Protein AF-J7LAR8-F1 (afdb_monomer_lite)

Organism: Nocardiopsis alba (strain ATCC BAA-2165 / BE74) (NCBI:txid1205910)

Foldseek 3Di:
DDDDDDDDDPPDDPPVPDDDDDDDDDDDDDDDDDDDPDDPPPDPLVPVQDDQDPDQPDLAQRHGLNNLLNLLLVLLVVLPVLVPDDSSVLSVQLSVQLSVVRVPDPHRDDSVVSSVSSSVRSVVVSQVVLVQQQLDDPRSPDRHPVNVCCVQPVVDPDHPCVVVVCCVVLCVVLLVVADPLLNLLVVLCVVPVDPVSSCVVVVHDPVVSVVSPVVSQVSSVCSSQPVHDDPDRDDDDDPPVDPPPVVNVVVVVVVVVVVCVVVVPDPPPDDDPLPDLVDALLVLLVVVVVPDDLVNVCVVSVHDSVSSVVSNVVNVVVVVVVVVVVVVVVVD

Sequence (332 aa):
MNAADPTPEPIFVDDESFRPLPAEATSTDDDGTRTTGGNPQGSNEFGPVLPRPAADDPVGHGYTAFQVVRLAVWAARECRWVNGMDMVHRAETAWEAITEHLQLVSLRPEETELIAVGWKAMKAQRYQDLQAHGLGGRDKALVSRAFLRYWSSASAPAHSHEDLIVDRIALAQIWLALSPKHRRILTVLAECDDRRDAERAMNMDTATFTRVLGSARKVFFALWHEGETPSKMWGYDRIAERHQNVMSLVRLRKRRALKRKASGVVPRKGRPPVKDLGVSNSELLARYEAGETYKKLAQEFGVSRSLITDRVEKARSARAAVAQKSVAEETK

Structure (mmCIF, N/CA/C/O backbone):
data_AF-J7LAR8-F1
#
_entry.id   AF-J7LAR8-F1
#
loop_
_atom_site.group_PDB
_atom_site.id
_atom_site.type_symbol
_atom_site.label_atom_id
_atom_site.label_alt_id
_atom_site.label_comp_id
_atom_site.label_asym_id
_atom_site.label_entity_id
_atom_site.label_seq_id
_atom_site.pdbx_PDB_ins_code
_atom_site.Cartn_x
_atom_site.Cartn_y
_atom_site.Cartn_z
_atom_site.occupancy
_atom_site.B_iso_or_equiv
_atom_site.auth_seq_id
_atom_site.auth_comp_id
_atom_site.auth_asym_id
_atom_site.auth_atom_id
_atom_site.pdbx_PDB_model_num
ATOM 1 N N . MET A 1 1 ? -26.181 -31.960 -3.127 1.00 40.91 1 MET A N 1
ATOM 2 C CA . MET A 1 1 ? -25.128 -32.040 -2.092 1.00 40.91 1 MET A CA 1
ATOM 3 C C . MET A 1 1 ? -24.047 -31.037 -2.465 1.00 40.91 1 MET A C 1
ATOM 5 O O . MET A 1 1 ? -23.173 -31.366 -3.252 1.00 40.91 1 MET A O 1
ATOM 9 N N . ASN A 1 2 ? -24.180 -29.795 -1.994 1.00 38.69 2 ASN A N 1
ATOM 10 C CA . ASN A 1 2 ? -23.213 -28.728 -2.254 1.00 38.69 2 ASN A CA 1
ATOM 11 C C . ASN A 1 2 ? -22.242 -28.665 -1.076 1.00 38.69 2 ASN A C 1
ATOM 13 O O . ASN A 1 2 ? -22.674 -28.551 0.069 1.00 38.69 2 ASN A O 1
ATOM 17 N N . ALA A 1 3 ? -20.950 -28.804 -1.370 1.00 43.25 3 ALA A N 1
ATOM 18 C CA . ALA A 1 3 ? -19.881 -28.667 -0.395 1.00 43.25 3 ALA A CA 1
ATOM 19 C C . ALA A 1 3 ? -19.838 -27.216 0.102 1.00 43.25 3 ALA A C 1
ATOM 21 O O . ALA A 1 3 ? -19.754 -26.291 -0.704 1.00 43.25 3 ALA A O 1
ATOM 22 N N . ALA A 1 4 ? -19.949 -27.042 1.418 1.00 48.78 4 ALA A N 1
ATOM 23 C CA . ALA A 1 4 ? -19.852 -25.754 2.083 1.00 48.78 4 ALA A CA 1
ATOM 24 C C . ALA A 1 4 ? -18.447 -25.164 1.888 1.00 48.78 4 ALA A C 1
ATOM 26 O O . ALA A 1 4 ? -17.443 -25.830 2.147 1.00 48.78 4 ALA A O 1
ATOM 27 N N . ASP A 1 5 ? -18.403 -23.921 1.415 1.00 48.84 5 ASP A N 1
ATOM 28 C CA . ASP A 1 5 ? -17.189 -23.116 1.309 1.00 48.84 5 ASP A CA 1
ATOM 29 C C . ASP A 1 5 ? -16.677 -22.803 2.730 1.00 48.84 5 ASP A C 1
ATOM 31 O O . ASP A 1 5 ? -17.465 -22.349 3.566 1.00 48.84 5 ASP A O 1
ATOM 35 N N . PRO A 1 6 ? -15.396 -23.051 3.056 1.00 60.31 6 PRO A N 1
ATOM 36 C CA . PRO A 1 6 ? -14.871 -22.756 4.380 1.00 60.31 6 PRO A CA 1
ATOM 37 C C . PRO A 1 6 ? -14.751 -21.239 4.566 1.00 60.31 6 PRO A C 1
ATOM 39 O O . PRO A 1 6 ? -13.996 -20.563 3.864 1.00 60.31 6 PRO A O 1
ATOM 42 N N . THR A 1 7 ? -15.485 -20.707 5.541 1.00 45.75 7 THR A N 1
ATOM 43 C CA . THR A 1 7 ? -15.318 -19.341 6.048 1.00 45.75 7 THR A CA 1
ATOM 44 C C . THR A 1 7 ? -13.862 -19.112 6.469 1.00 45.75 7 THR A C 1
ATOM 46 O O . THR A 1 7 ? -13.303 -19.954 7.177 1.00 45.75 7 THR A O 1
ATOM 49 N N . PRO A 1 8 ? -13.220 -18.004 6.057 1.00 42.41 8 PRO A N 1
ATOM 50 C CA . PRO A 1 8 ? -11.845 -17.721 6.438 1.00 42.41 8 PRO A CA 1
ATOM 51 C C . PRO A 1 8 ? -11.768 -17.436 7.940 1.00 42.41 8 PRO A C 1
ATOM 53 O O . PRO A 1 8 ? -12.360 -16.474 8.426 1.00 42.41 8 PRO A O 1
ATOM 56 N N . GLU A 1 9 ? -11.025 -18.268 8.668 1.00 37.84 9 GLU A N 1
ATOM 57 C CA . GLU A 1 9 ? -10.693 -18.000 10.065 1.00 37.84 9 GLU A CA 1
ATOM 58 C C . GLU A 1 9 ? -9.899 -16.685 10.176 1.00 37.84 9 GLU A C 1
ATOM 60 O O . GLU A 1 9 ? -8.984 -16.439 9.374 1.00 37.84 9 GLU A O 1
ATOM 65 N N . PRO A 1 10 ? -10.222 -15.817 11.150 1.00 41.00 10 PRO A N 1
ATOM 66 C CA . PRO A 1 10 ? -9.459 -14.605 11.391 1.00 41.00 10 PRO A CA 1
ATOM 67 C C . PRO A 1 10 ? -8.037 -14.979 11.819 1.00 41.00 10 PRO A C 1
ATOM 69 O O . PRO A 1 10 ? -7.822 -15.656 12.821 1.00 41.00 10 PRO A O 1
ATOM 72 N N . ILE A 1 11 ? -7.050 -14.515 11.050 1.00 35.81 11 ILE A N 1
ATOM 73 C CA . ILE A 1 11 ? -5.631 -14.655 11.385 1.00 35.81 11 ILE A CA 1
ATOM 74 C C . ILE A 1 11 ? -5.356 -13.765 12.602 1.00 35.81 11 ILE A C 1
ATOM 76 O O . ILE A 1 11 ? -5.099 -12.568 12.465 1.00 35.81 11 ILE A O 1
ATOM 80 N N . PHE A 1 12 ? -5.428 -14.353 13.795 1.00 35.97 12 PHE A N 1
ATOM 81 C CA . PHE A 1 12 ? -4.916 -13.751 15.017 1.00 35.97 12 PHE A CA 1
ATOM 82 C C . PHE A 1 12 ? -3.390 -13.743 14.940 1.00 35.97 12 PHE A C 1
ATOM 84 O O . PHE A 1 12 ? -2.734 -14.781 14.935 1.00 35.97 12 PHE A O 1
ATOM 91 N N . VAL A 1 13 ? -2.821 -12.550 14.789 1.00 43.12 13 VAL A N 1
ATOM 92 C CA . VAL A 1 13 ? -1.388 -12.339 14.973 1.00 43.12 13 VAL A CA 1
ATOM 93 C C . VAL A 1 13 ? -1.193 -12.099 16.462 1.00 43.12 13 VAL A C 1
ATOM 95 O O . VAL A 1 13 ? -1.539 -11.022 16.949 1.00 43.12 13 VAL A O 1
ATOM 98 N N . ASP A 1 14 ? -0.682 -13.108 17.163 1.00 35.94 14 ASP A N 1
ATOM 99 C CA . ASP A 1 14 ? -0.236 -12.984 18.549 1.00 35.94 14 ASP A CA 1
ATOM 100 C C . ASP A 1 14 ? 0.920 -11.978 18.597 1.00 35.94 14 ASP A C 1
ATOM 102 O O . ASP A 1 14 ? 2.051 -12.250 18.191 1.00 35.94 14 ASP A O 1
ATOM 106 N N . ASP A 1 15 ? 0.592 -10.757 19.003 1.00 41.75 15 ASP A N 1
ATOM 107 C CA . ASP A 1 15 ? 1.528 -9.655 19.182 1.00 41.75 15 ASP A CA 1
ATOM 108 C C . ASP A 1 15 ? 1.908 -9.628 20.669 1.00 41.75 15 ASP A C 1
ATOM 110 O O . ASP A 1 15 ? 1.237 -9.002 21.487 1.00 41.75 15 ASP A O 1
ATOM 114 N N . GLU A 1 16 ? 2.958 -10.376 21.024 1.00 41.47 16 GLU A N 1
ATOM 115 C CA . GLU A 1 16 ? 3.490 -10.586 22.387 1.00 41.47 16 GLU A CA 1
ATOM 116 C C . GLU A 1 16 ? 4.046 -9.314 23.074 1.00 41.47 16 GLU A C 1
ATOM 118 O O . GLU A 1 16 ? 4.736 -9.387 24.089 1.00 41.47 16 GLU A O 1
ATOM 123 N N . SER A 1 17 ? 3.764 -8.108 22.576 1.00 40.94 17 SER A N 1
ATOM 124 C CA . SER A 1 17 ? 4.318 -6.868 23.136 1.00 40.94 17 SER A CA 1
ATOM 125 C C . SER A 1 17 ? 3.575 -6.324 24.368 1.00 40.94 17 SER A C 1
ATOM 127 O O . SER A 1 17 ? 3.787 -5.170 24.741 1.00 40.94 17 SER A O 1
ATOM 129 N N . PHE A 1 18 ? 2.705 -7.109 25.009 1.00 43.53 18 PHE A N 1
ATOM 130 C CA . PHE A 1 18 ? 1.944 -6.670 26.180 1.00 43.53 18 PHE A CA 1
ATOM 131 C C . PHE A 1 18 ? 2.717 -6.949 27.478 1.00 43.53 18 PHE A C 1
ATOM 133 O O . PHE A 1 18 ? 2.761 -8.076 27.963 1.00 43.53 18 PHE A O 1
ATOM 140 N N . ARG A 1 19 ? 3.345 -5.916 28.052 1.00 41.06 19 ARG A N 1
ATOM 141 C CA . ARG A 1 19 ? 3.849 -5.971 29.433 1.00 41.06 19 ARG A CA 1
ATOM 142 C C . ARG A 1 19 ? 2.723 -5.544 30.381 1.00 41.06 19 ARG A C 1
ATOM 144 O O . ARG A 1 19 ? 2.266 -4.410 30.241 1.00 41.06 19 ARG A O 1
ATOM 151 N N . PRO A 1 20 ? 2.287 -6.388 31.331 1.00 37.75 20 PRO A N 1
ATOM 152 C CA . PRO A 1 20 ? 1.330 -5.967 32.346 1.00 37.75 20 PRO A CA 1
ATOM 153 C C . PRO A 1 20 ? 1.960 -4.893 33.246 1.00 37.75 20 PRO A C 1
ATOM 155 O O . PRO A 1 20 ? 3.138 -4.983 33.605 1.00 37.75 20 PRO A O 1
ATOM 158 N N . LEU A 1 21 ? 1.182 -3.860 33.573 1.00 46.78 21 LEU A N 1
ATOM 159 C CA . LEU A 1 21 ? 1.556 -2.846 34.560 1.00 46.78 21 LEU A CA 1
ATOM 160 C C . LEU A 1 21 ? 1.540 -3.461 35.973 1.00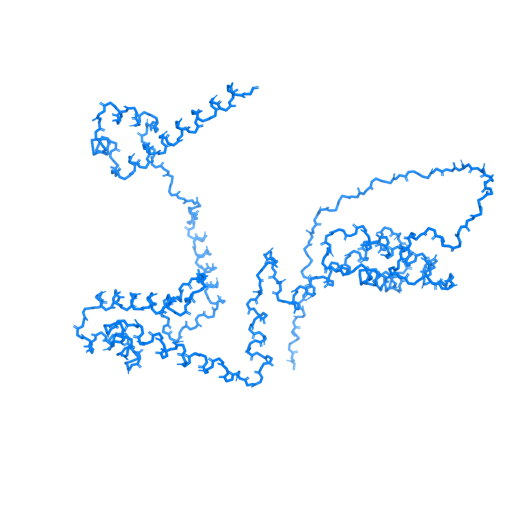 46.78 21 LEU A C 1
ATOM 162 O O . LEU A 1 21 ? 0.735 -4.359 36.230 1.00 46.78 21 LEU A O 1
ATOM 166 N N . PRO A 1 22 ? 2.414 -3.010 36.891 1.00 40.22 22 PRO A N 1
ATOM 167 C CA . PRO A 1 22 ? 2.382 -3.461 38.275 1.00 40.22 22 PRO A CA 1
ATOM 168 C C . PRO A 1 22 ? 1.106 -2.963 38.966 1.00 40.22 22 PRO A C 1
ATOM 170 O O . PRO A 1 22 ? 0.729 -1.802 38.832 1.00 40.22 22 PRO A O 1
ATOM 173 N N . ALA A 1 23 ? 0.454 -3.858 39.707 1.00 41.09 23 ALA A N 1
ATOM 174 C CA . ALA A 1 23 ? -0.656 -3.528 40.588 1.00 41.09 23 ALA A CA 1
ATOM 175 C C . ALA A 1 23 ? -0.146 -2.623 41.722 1.00 41.09 23 ALA A C 1
ATOM 177 O O . ALA A 1 23 ? 0.604 -3.082 42.585 1.00 41.09 23 ALA A O 1
ATOM 178 N N . GLU A 1 24 ? -0.514 -1.341 41.704 1.00 41.44 24 GLU A N 1
ATOM 179 C CA . GLU A 1 24 ? -0.246 -0.434 42.820 1.00 41.44 24 GLU A CA 1
ATOM 180 C C . GLU A 1 24 ? -1.385 -0.442 43.840 1.00 41.44 24 GLU A C 1
ATOM 182 O O . GLU A 1 24 ? -2.563 -0.623 43.530 1.00 41.44 24 GLU A O 1
ATOM 187 N N . ALA A 1 25 ? -0.951 -0.316 45.088 1.00 38.47 25 ALA A N 1
ATOM 188 C CA . ALA A 1 25 ? -1.660 -0.625 46.307 1.00 38.47 25 ALA A CA 1
ATOM 189 C C . ALA A 1 25 ? -2.798 0.351 46.626 1.00 38.47 25 ALA A C 1
ATOM 191 O O . ALA A 1 25 ? -2.694 1.565 46.464 1.00 38.47 25 ALA A O 1
ATOM 192 N N . THR A 1 26 ? -3.861 -0.213 47.189 1.00 41.19 26 THR A N 1
ATOM 193 C CA . THR A 1 26 ? -4.921 0.498 47.899 1.00 41.19 26 THR A CA 1
ATOM 194 C C . THR A 1 26 ? -4.334 1.284 49.078 1.00 41.19 26 THR A C 1
ATOM 196 O O . THR A 1 26 ? -3.821 0.681 50.021 1.00 41.19 26 THR A O 1
ATOM 199 N N . SER A 1 27 ? -4.424 2.614 49.027 1.00 42.06 27 SER A N 1
ATOM 200 C CA . SER A 1 27 ? -4.156 3.518 50.150 1.00 42.06 27 SER A CA 1
ATOM 201 C C . SER A 1 27 ? -5.482 3.988 50.737 1.00 42.06 27 SER A C 1
ATOM 203 O O . SER A 1 27 ? -6.267 4.642 50.052 1.00 42.06 27 SER A O 1
ATOM 205 N N . THR A 1 28 ? -5.715 3.637 51.995 1.00 47.66 28 THR A N 1
ATOM 206 C CA . THR A 1 28 ? -6.828 4.084 52.837 1.00 47.66 28 THR A CA 1
ATOM 207 C C . THR A 1 28 ? -6.491 5.425 53.505 1.00 47.66 28 THR A C 1
ATOM 209 O O . THR A 1 28 ? -5.339 5.648 53.865 1.00 47.66 28 THR A O 1
ATOM 212 N N . ASP A 1 29 ? -7.530 6.243 53.686 1.00 47.91 29 ASP A N 1
ATOM 213 C CA . ASP A 1 29 ? -7.703 7.361 54.628 1.00 47.91 29 ASP A CA 1
ATOM 214 C C . ASP A 1 29 ? -6.806 8.612 54.524 1.00 47.91 29 ASP A C 1
ATOM 216 O O . ASP A 1 29 ? -5.632 8.592 54.878 1.00 47.91 29 ASP A O 1
ATOM 220 N N . ASP A 1 30 ? -7.425 9.753 54.180 1.00 43.69 30 ASP A N 1
ATOM 221 C CA . ASP A 1 30 ? -7.371 10.935 55.055 1.00 43.69 30 ASP A CA 1
ATOM 222 C C . ASP A 1 30 ? -8.589 11.853 54.824 1.00 43.69 30 ASP A C 1
ATOM 224 O O . ASP A 1 30 ? -8.924 12.219 53.692 1.00 43.69 30 ASP A O 1
ATOM 228 N N . ASP A 1 31 ? -9.262 12.179 55.926 1.00 51.34 31 ASP A N 1
ATOM 229 C CA . ASP A 1 31 ? -10.449 13.025 56.038 1.00 51.34 31 ASP A CA 1
ATOM 230 C C . ASP A 1 31 ? -10.005 14.474 56.280 1.00 51.34 31 ASP A C 1
ATOM 232 O O . ASP A 1 31 ? -9.178 14.766 57.142 1.00 51.34 31 ASP A O 1
ATOM 236 N N . GLY A 1 32 ? -10.535 15.409 55.496 1.00 42.16 32 GLY A N 1
ATOM 237 C CA . GLY A 1 32 ? -10.056 16.784 55.495 1.00 42.16 32 GLY A CA 1
ATOM 238 C C . GLY A 1 32 ? -10.992 17.713 54.749 1.00 42.16 32 GLY A C 1
ATOM 239 O O . GLY A 1 32 ? -10.739 18.098 53.607 1.00 42.16 32 GLY A O 1
ATOM 240 N N . THR A 1 33 ? -12.076 18.095 55.422 1.00 57.31 33 THR A N 1
ATOM 241 C CA . THR A 1 33 ? -13.020 19.142 55.022 1.00 57.31 33 THR A CA 1
ATOM 242 C C . THR A 1 33 ? -12.300 20.386 54.498 1.00 57.31 33 THR A C 1
ATOM 244 O O . THR A 1 33 ? -11.757 21.184 55.267 1.00 57.31 33 THR A O 1
ATOM 247 N N . ARG A 1 34 ? -12.337 20.588 53.177 1.00 40.84 34 ARG A N 1
ATOM 248 C CA . ARG A 1 34 ? -11.930 21.840 52.536 1.00 40.84 34 ARG A CA 1
ATOM 249 C C . ARG A 1 34 ? -13.075 22.362 51.687 1.00 40.84 34 ARG A C 1
ATOM 251 O O . ARG A 1 34 ? -13.358 21.870 50.602 1.00 40.84 34 ARG A O 1
ATOM 258 N N . THR A 1 35 ? -13.726 23.383 52.224 1.00 50.97 35 THR A N 1
ATOM 259 C CA . THR A 1 35 ? -14.728 24.215 51.571 1.00 50.97 35 THR A CA 1
ATOM 260 C C . THR A 1 35 ? -14.088 24.913 50.370 1.00 50.97 35 THR A C 1
ATOM 262 O O . THR A 1 35 ? -13.435 25.945 50.509 1.00 50.97 35 THR A O 1
ATOM 265 N N . THR A 1 36 ? -14.243 24.342 49.180 1.00 42.66 36 THR A N 1
ATOM 266 C CA . THR A 1 36 ? -13.963 25.007 47.908 1.00 42.66 36 THR A CA 1
ATOM 267 C C . THR A 1 36 ? -15.288 25.256 47.205 1.00 42.66 36 THR A C 1
ATOM 269 O O . THR A 1 36 ? -16.060 24.336 46.942 1.00 42.66 36 THR A O 1
ATOM 272 N N . GLY A 1 37 ? -15.567 26.526 46.904 1.00 44.25 37 GLY A N 1
ATOM 273 C CA . GLY A 1 37 ? -16.567 26.902 45.911 1.00 44.25 37 GLY A CA 1
ATOM 274 C C . GLY A 1 37 ? -16.128 26.348 44.559 1.00 44.25 37 GLY A C 1
ATOM 275 O O . GLY A 1 37 ? -15.388 26.997 43.825 1.00 44.25 37 GLY A O 1
ATOM 276 N N . GLY A 1 38 ? -16.505 25.099 44.295 1.00 37.47 38 GLY A N 1
ATOM 277 C CA . GLY A 1 38 ? -16.208 24.378 43.072 1.00 37.47 38 GLY A CA 1
ATOM 278 C C . GLY A 1 38 ? -17.025 24.952 41.929 1.00 37.47 38 GLY A C 1
ATOM 279 O O . GLY A 1 38 ? -18.253 24.967 41.963 1.00 37.47 38 GLY A O 1
ATOM 280 N N . ASN A 1 39 ? -16.320 25.426 40.911 1.00 41.38 39 ASN A N 1
ATOM 281 C CA . ASN A 1 39 ? -16.865 25.671 39.589 1.00 41.38 39 ASN A CA 1
ATOM 282 C C . ASN A 1 39 ? -17.723 24.441 39.179 1.00 41.38 39 ASN A C 1
ATOM 284 O O . ASN A 1 39 ? -17.189 23.332 39.195 1.00 41.38 39 ASN A O 1
ATOM 288 N N . PRO A 1 40 ? -19.020 24.570 38.825 1.00 46.81 40 PRO A N 1
ATOM 289 C CA . PRO A 1 40 ? -19.864 23.429 38.428 1.00 46.81 40 PRO A CA 1
ATOM 290 C C . PRO A 1 40 ? -19.392 22.751 37.130 1.00 46.81 40 PRO A C 1
ATOM 292 O O . PRO A 1 40 ? -19.912 21.712 36.730 1.00 46.81 40 PRO A O 1
ATOM 295 N N . GLN A 1 41 ? -18.363 23.302 36.490 1.00 47.69 41 GLN A N 1
ATOM 296 C CA . GLN A 1 41 ? -17.517 22.596 35.542 1.00 47.69 41 GLN A CA 1
ATOM 297 C C . GLN A 1 41 ? -16.567 21.682 36.321 1.00 47.69 41 GLN A C 1
ATOM 299 O O . GLN A 1 41 ? -15.395 22.001 36.528 1.00 47.69 41 GLN A O 1
ATOM 304 N N . GLY A 1 42 ? -17.113 20.554 36.786 1.00 43.12 42 GLY A N 1
ATOM 305 C CA . GLY A 1 42 ? -16.335 19.453 37.335 1.00 43.12 42 GLY A CA 1
ATOM 306 C C . GLY A 1 42 ? -15.153 19.138 36.424 1.00 43.12 42 GLY A C 1
ATOM 307 O O . GLY A 1 42 ? -15.242 19.283 35.203 1.00 43.12 42 GLY A O 1
ATOM 308 N N . SER A 1 43 ? -14.034 18.753 37.035 1.00 47.34 43 SER A N 1
ATOM 309 C CA . SER A 1 43 ? -12.853 18.237 36.348 1.00 47.34 43 SER A CA 1
ATOM 310 C C . SER A 1 43 ? -13.284 17.416 35.135 1.00 47.34 43 SER A C 1
ATOM 312 O O . SER A 1 43 ? -13.949 16.394 35.290 1.00 47.34 43 SER A O 1
ATOM 314 N N . ASN A 1 44 ? -12.946 17.890 33.933 1.00 55.22 44 ASN A N 1
ATOM 315 C CA . ASN A 1 44 ? -13.242 17.245 32.652 1.00 55.22 44 ASN A CA 1
ATOM 316 C C . ASN A 1 44 ? -12.411 15.953 32.500 1.00 55.22 44 ASN A C 1
ATOM 318 O O . ASN A 1 44 ? -11.754 15.720 31.485 1.00 55.22 44 ASN A O 1
ATOM 322 N N . GLU A 1 45 ? -12.431 15.079 33.505 1.00 52.62 45 GLU A N 1
ATOM 323 C CA . GLU A 1 45 ? -11.846 13.746 33.446 1.00 52.62 45 GLU A CA 1
ATOM 324 C C . GLU A 1 45 ? -12.459 12.945 32.291 1.00 52.62 45 GLU A C 1
ATOM 326 O O . GLU A 1 45 ? -11.777 12.110 31.714 1.00 52.62 45 GLU A O 1
ATOM 331 N N . PHE A 1 46 ? -13.667 13.307 31.845 1.00 51.50 46 PHE A N 1
ATOM 332 C CA . PHE A 1 46 ? -14.329 12.757 30.661 1.00 51.50 46 PHE A CA 1
ATOM 333 C C . PHE A 1 46 ? -14.021 13.519 29.362 1.00 51.50 46 PHE A C 1
ATOM 335 O O . PHE A 1 46 ? -14.070 12.935 28.281 1.00 51.50 46 PHE A O 1
ATOM 342 N N . GLY A 1 47 ? -13.615 14.795 29.434 1.00 59.50 47 GLY A N 1
ATOM 343 C CA . GLY A 1 47 ? -13.538 15.681 28.264 1.00 59.50 47 GLY A CA 1
ATOM 344 C C . GLY A 1 47 ? -14.863 15.719 27.477 1.00 59.50 47 GLY A C 1
ATOM 345 O O . GLY A 1 47 ? -15.842 15.098 27.878 1.00 59.50 47 GLY A O 1
ATOM 346 N N . PRO A 1 48 ? -14.931 16.400 26.326 1.00 68.69 48 PRO A N 1
ATOM 347 C CA . PRO A 1 48 ? -16.115 16.367 25.461 1.00 68.69 48 PRO A CA 1
ATOM 348 C C . PRO A 1 48 ? -16.240 15.046 24.673 1.00 68.69 48 PRO A C 1
ATOM 350 O O . PRO A 1 48 ? -16.813 15.038 23.591 1.00 68.69 48 PRO A O 1
ATOM 353 N N . VAL A 1 49 ? -15.636 13.949 25.147 1.00 79.00 49 VAL A N 1
ATOM 354 C CA . VAL A 1 49 ? -15.431 12.752 24.320 1.00 79.00 49 VAL A CA 1
ATOM 355 C C . VAL A 1 49 ? -16.703 11.915 24.226 1.00 79.00 49 VAL A C 1
ATOM 357 O O . VAL A 1 49 ? -17.083 11.517 23.136 1.00 79.00 49 VAL A O 1
ATOM 360 N N . LEU A 1 50 ? -17.377 11.680 25.350 1.00 84.81 50 LEU A N 1
ATOM 361 C CA . LEU A 1 50 ? -18.690 11.042 25.393 1.00 84.81 50 LEU A CA 1
ATOM 362 C C . LEU A 1 50 ? -19.591 11.831 26.349 1.00 84.81 50 LEU A C 1
ATOM 364 O O . LEU A 1 50 ? -19.096 12.338 27.363 1.00 84.81 50 LEU A O 1
ATOM 368 N N . PRO A 1 51 ? -20.900 11.948 26.063 1.00 85.25 51 PRO A N 1
ATOM 369 C CA . PRO A 1 51 ? -21.827 12.578 26.990 1.00 85.25 51 PRO A CA 1
ATOM 370 C C . PRO A 1 51 ? -21.864 11.786 28.299 1.00 85.25 51 PRO A C 1
ATOM 372 O O . PRO A 1 51 ? -21.888 10.553 28.304 1.00 85.25 51 PRO A O 1
ATOM 375 N N . ARG A 1 52 ? -21.884 12.497 29.429 1.00 83.50 52 ARG A N 1
ATOM 376 C CA . ARG A 1 52 ? -22.071 11.861 30.735 1.00 83.50 52 ARG A CA 1
ATOM 377 C C . ARG A 1 52 ? -23.470 11.223 30.774 1.00 83.50 52 ARG A C 1
ATOM 379 O O . ARG A 1 52 ? -24.440 11.939 30.520 1.00 83.50 52 ARG A O 1
ATOM 386 N N . PRO A 1 53 ? -23.600 9.929 31.118 1.00 86.06 53 PRO A N 1
ATOM 387 C CA . PRO A 1 53 ? -24.905 9.311 31.328 1.00 86.06 53 PRO A CA 1
ATOM 388 C C . PRO A 1 53 ? -25.683 10.055 32.417 1.00 86.06 53 PRO A C 1
ATOM 390 O O . PRO A 1 53 ? -25.105 10.452 33.431 1.00 86.06 53 PRO A O 1
ATOM 393 N N . ALA A 1 54 ? -26.983 10.257 32.205 1.00 78.75 54 ALA A N 1
ATOM 394 C CA . ALA A 1 54 ? -27.835 10.988 33.144 1.00 78.75 54 ALA A CA 1
ATOM 395 C C . ALA A 1 54 ? -28.099 10.211 34.448 1.00 78.75 54 ALA A C 1
ATOM 397 O O . ALA A 1 54 ? -28.408 10.826 35.466 1.00 78.75 54 ALA A O 1
ATOM 398 N N . ALA A 1 55 ? -27.965 8.883 34.417 1.00 77.50 55 ALA A N 1
ATOM 399 C CA . ALA A 1 55 ? -28.257 7.989 35.528 1.00 77.50 55 ALA A CA 1
ATOM 400 C C . ALA A 1 55 ? -27.212 6.868 35.643 1.00 77.50 55 ALA A C 1
ATOM 402 O O . ALA A 1 55 ? -26.573 6.481 34.659 1.00 77.50 55 ALA A O 1
ATOM 403 N N . ASP A 1 56 ? -27.073 6.324 36.854 1.00 85.44 56 ASP A N 1
ATOM 404 C CA . ASP A 1 56 ? -26.295 5.116 37.151 1.00 85.44 56 ASP A CA 1
ATOM 405 C C . ASP A 1 56 ? -27.061 3.848 36.738 1.00 85.44 56 ASP A C 1
ATOM 407 O O . ASP A 1 56 ? -27.224 2.908 37.517 1.00 85.44 56 ASP A O 1
ATOM 411 N N . ASP A 1 57 ? -27.547 3.827 35.496 1.00 92.00 57 ASP A N 1
ATOM 412 C CA . ASP A 1 57 ? -28.308 2.701 34.971 1.00 92.00 57 ASP A CA 1
ATOM 413 C C . ASP A 1 57 ? -27.417 1.447 34.945 1.00 92.00 57 ASP A C 1
ATOM 415 O O . ASP A 1 57 ? -26.288 1.499 34.435 1.00 92.00 57 ASP A O 1
ATOM 419 N N . PRO A 1 58 ? -27.873 0.316 35.508 1.00 95.31 58 PRO A N 1
ATOM 420 C CA . PRO A 1 58 ? -27.099 -0.916 35.499 1.00 95.31 58 PRO A CA 1
ATOM 421 C C . PRO A 1 58 ? -27.011 -1.462 34.069 1.00 95.31 58 PRO A C 1
ATOM 423 O O . PRO A 1 58 ? -28.029 -1.691 33.422 1.00 95.31 58 PRO A O 1
ATOM 426 N N . VAL A 1 59 ? -25.791 -1.703 33.584 1.00 94.44 59 VAL A N 1
ATOM 427 C CA . VAL A 1 59 ? -25.541 -2.265 32.242 1.00 94.44 59 VAL A CA 1
ATOM 428 C C . VAL A 1 59 ? -25.457 -3.789 32.302 1.00 94.44 59 VAL A C 1
ATOM 430 O O . VAL A 1 59 ? -26.067 -4.481 31.494 1.00 94.44 59 VAL A O 1
ATOM 433 N N . GLY A 1 60 ? -24.713 -4.325 33.272 1.00 95.12 60 GLY A N 1
ATOM 434 C CA . GLY A 1 60 ? -24.482 -5.763 33.411 1.00 95.12 60 GLY A CA 1
ATOM 435 C C . GLY A 1 60 ? -23.433 -6.068 34.473 1.00 95.12 60 GLY A C 1
ATOM 436 O O . GLY A 1 60 ? -22.560 -5.246 34.744 1.00 95.12 60 GLY A O 1
ATOM 437 N N . HIS A 1 61 ? -23.542 -7.227 35.124 1.00 97.19 61 HIS A N 1
ATOM 438 C CA . HIS A 1 61 ? -22.600 -7.700 36.152 1.00 97.19 61 HIS A CA 1
ATOM 439 C C . HIS A 1 61 ? -22.297 -6.709 37.290 1.00 97.19 61 HIS A C 1
ATOM 441 O O . HIS A 1 61 ? -21.252 -6.802 37.930 1.00 97.19 61 HIS A O 1
ATOM 447 N N . GLY A 1 62 ? -23.206 -5.768 37.568 1.00 96.38 62 GLY A N 1
ATOM 448 C CA . GLY A 1 62 ? -23.023 -4.715 38.571 1.00 96.38 62 GLY A CA 1
ATOM 449 C C . GLY A 1 62 ? -22.105 -3.569 38.131 1.00 96.38 62 GLY A C 1
ATOM 450 O O . GLY A 1 62 ? -21.545 -2.900 38.999 1.00 96.38 62 GLY A O 1
ATOM 451 N N . TYR A 1 63 ? -21.911 -3.376 36.824 1.00 97.31 63 TYR A N 1
ATOM 452 C CA . TYR A 1 63 ? -21.364 -2.150 36.244 1.00 97.31 63 TYR A CA 1
ATOM 453 C C . TYR A 1 63 ? -22.486 -1.163 35.911 1.00 97.31 63 TYR A C 1
ATOM 455 O O . TYR A 1 63 ? -23.531 -1.563 35.389 1.00 97.31 63 TYR A O 1
ATOM 463 N N . THR A 1 64 ? -22.262 0.124 36.185 1.00 96.69 64 THR A N 1
ATOM 464 C CA . THR A 1 64 ? -23.175 1.211 35.791 1.00 96.69 64 THR A CA 1
ATOM 465 C C . THR A 1 64 ? -22.776 1.811 34.442 1.00 96.69 64 THR A C 1
ATOM 467 O O . THR A 1 64 ? -21.613 1.736 34.035 1.00 96.69 64 THR A O 1
ATOM 470 N N . ALA A 1 65 ? -23.716 2.461 33.752 1.00 94.75 65 ALA A N 1
ATOM 471 C CA . ALA A 1 65 ? -23.451 3.159 32.493 1.00 94.75 65 ALA A CA 1
ATOM 472 C C . ALA A 1 65 ? -22.322 4.194 32.638 1.00 94.75 65 ALA A C 1
ATOM 474 O O . ALA A 1 65 ? -21.455 4.306 31.770 1.00 94.75 65 ALA A O 1
ATOM 475 N N . PHE A 1 66 ? -22.280 4.898 33.774 1.00 94.31 66 PHE A N 1
ATOM 476 C CA . PHE A 1 66 ? -21.217 5.845 34.100 1.00 94.31 66 PHE A CA 1
ATOM 477 C C . PHE A 1 66 ? -19.835 5.177 34.179 1.00 94.31 66 PHE A C 1
ATOM 479 O O . PHE A 1 66 ? -18.873 5.679 33.594 1.00 94.31 66 PHE A O 1
ATOM 486 N N . GLN A 1 67 ? -19.726 4.025 34.850 1.00 95.56 67 GLN A N 1
ATOM 487 C CA . GLN A 1 67 ? -18.469 3.272 34.937 1.00 95.56 67 GLN A CA 1
ATOM 488 C C . GLN A 1 67 ? -17.998 2.793 33.561 1.00 95.56 67 GLN A C 1
ATOM 490 O O . GLN A 1 67 ? -16.812 2.899 33.254 1.00 95.56 67 GLN A O 1
ATOM 495 N N . VAL A 1 68 ? -18.917 2.324 32.713 1.00 96.62 68 VAL A N 1
ATOM 496 C CA . VAL A 1 68 ? -18.587 1.866 31.357 1.00 96.62 68 VAL A CA 1
ATOM 497 C C . VAL A 1 68 ? -18.069 3.016 30.491 1.00 96.62 68 VAL A C 1
ATOM 499 O O . VAL A 1 68 ? -17.027 2.874 29.851 1.00 96.62 68 VAL A O 1
ATOM 502 N N . VAL A 1 69 ? -18.721 4.184 30.523 1.00 95.38 69 VAL A N 1
ATOM 503 C CA . VAL A 1 69 ? -18.229 5.387 29.824 1.00 95.38 69 VAL A CA 1
ATOM 504 C C . VAL A 1 69 ? -16.844 5.792 30.335 1.00 95.38 69 VAL A C 1
ATOM 506 O O . VAL A 1 69 ? -15.959 6.094 29.535 1.00 95.38 69 VAL A O 1
ATOM 509 N N . ARG A 1 70 ? -16.612 5.739 31.654 1.00 94.88 70 ARG A N 1
ATOM 510 C CA . ARG A 1 70 ? -15.299 6.033 32.248 1.00 94.88 70 ARG A CA 1
ATOM 511 C C . ARG A 1 70 ? -14.206 5.099 31.729 1.00 94.88 70 ARG A C 1
ATOM 513 O O . ARG A 1 70 ? -13.146 5.579 31.330 1.00 94.88 70 ARG A O 1
ATOM 520 N N . LEU A 1 71 ? -14.466 3.792 31.702 1.00 96.62 71 LEU A N 1
ATOM 521 C CA . LEU A 1 71 ? -13.521 2.793 31.196 1.00 96.62 71 LEU A CA 1
ATOM 522 C C . LEU A 1 71 ? -13.253 2.970 29.696 1.00 96.62 71 LEU A C 1
ATOM 524 O O . LEU A 1 71 ? -12.101 2.905 29.274 1.00 96.62 71 LEU A O 1
ATOM 528 N N . ALA A 1 72 ? -14.283 3.269 28.901 1.00 96.62 72 ALA A N 1
ATOM 529 C CA . ALA A 1 72 ? -14.144 3.514 27.468 1.00 96.62 72 ALA A CA 1
ATOM 530 C C . ALA A 1 72 ? -13.291 4.758 27.164 1.00 96.62 72 ALA A C 1
ATOM 532 O O . ALA A 1 72 ? -12.372 4.698 26.345 1.00 96.62 72 ALA A O 1
ATOM 533 N N . VAL A 1 73 ? -13.534 5.874 27.864 1.00 95.62 73 VAL A N 1
ATOM 534 C CA . VAL A 1 73 ? -12.730 7.101 27.725 1.00 95.62 73 VAL A CA 1
ATOM 535 C C . VAL A 1 73 ? -11.286 6.864 28.171 1.00 95.62 73 VAL A C 1
ATOM 537 O O . VAL A 1 73 ? -10.356 7.326 27.505 1.00 95.62 73 VAL A O 1
ATOM 540 N N . TRP A 1 74 ? -11.075 6.125 29.264 1.00 95.88 74 TRP A N 1
ATOM 541 C CA . TRP A 1 74 ? -9.734 5.755 29.715 1.00 95.88 74 TRP A CA 1
ATOM 542 C C . TRP A 1 74 ? -9.004 4.911 28.664 1.00 95.88 74 TRP A C 1
ATOM 544 O O . TRP A 1 74 ? -7.893 5.256 28.255 1.00 95.88 74 TRP A O 1
ATOM 554 N N . ALA A 1 75 ? -9.659 3.868 28.143 1.00 96.31 75 ALA A N 1
ATOM 555 C CA . ALA A 1 75 ? -9.108 3.012 27.101 1.00 96.31 75 ALA A CA 1
ATOM 556 C C . ALA A 1 75 ? -8.747 3.817 25.840 1.00 96.31 75 ALA A C 1
ATOM 558 O O . ALA A 1 75 ? -7.651 3.647 25.301 1.00 96.31 75 ALA A O 1
ATOM 559 N N . ALA A 1 76 ? -9.622 4.726 25.398 1.00 95.81 76 ALA A N 1
ATOM 560 C CA . ALA A 1 76 ? -9.399 5.587 24.235 1.00 95.81 76 ALA A CA 1
ATOM 561 C C . ALA A 1 76 ? -8.184 6.517 24.396 1.00 95.81 76 ALA A C 1
ATOM 563 O O . ALA A 1 76 ? -7.401 6.676 23.453 1.00 95.81 76 ALA A O 1
ATOM 564 N N . ARG A 1 77 ? -7.999 7.095 25.591 1.00 94.69 77 ARG A N 1
ATOM 565 C CA . ARG A 1 77 ? -6.872 7.989 25.905 1.00 94.69 77 ARG A CA 1
ATOM 566 C C . ARG A 1 77 ? -5.540 7.255 25.975 1.00 94.69 77 ARG A C 1
ATOM 568 O O . ARG A 1 77 ? -4.550 7.748 25.437 1.00 94.69 77 ARG A O 1
ATOM 575 N N . GLU A 1 78 ? -5.520 6.085 26.606 1.00 95.19 78 GLU A N 1
ATOM 576 C CA . GLU A 1 78 ? -4.279 5.336 26.812 1.00 95.19 78 GLU A CA 1
ATOM 577 C C . GLU A 1 78 ? -3.824 4.589 25.545 1.00 95.19 78 GLU A C 1
ATOM 579 O O . GLU A 1 78 ? -2.644 4.290 25.354 1.00 95.19 78 GLU A O 1
ATOM 584 N N . CYS A 1 79 ? -4.738 4.361 24.600 1.00 93.06 79 CYS A N 1
ATOM 585 C CA . CYS A 1 79 ? -4.458 3.693 23.335 1.00 93.06 79 CYS A CA 1
ATOM 586 C C . CYS A 1 79 ? -3.695 4.592 22.333 1.00 93.06 79 CYS A C 1
ATOM 588 O O . CYS A 1 79 ? -4.252 5.129 21.368 1.00 93.06 79 CYS A O 1
ATOM 590 N N . ARG A 1 80 ? -2.373 4.719 22.517 1.00 90.19 80 ARG A N 1
ATOM 591 C CA . ARG A 1 80 ? -1.486 5.580 21.700 1.00 90.19 80 ARG A CA 1
ATOM 592 C C . ARG A 1 80 ? -1.147 5.050 20.300 1.00 90.19 80 ARG A C 1
ATOM 594 O O . ARG A 1 80 ? -0.628 5.797 19.477 1.00 90.19 80 ARG A O 1
ATOM 601 N N . TRP A 1 81 ? -1.391 3.778 19.984 1.00 86.56 81 TRP A N 1
ATOM 602 C CA . TRP A 1 81 ? -1.035 3.214 18.665 1.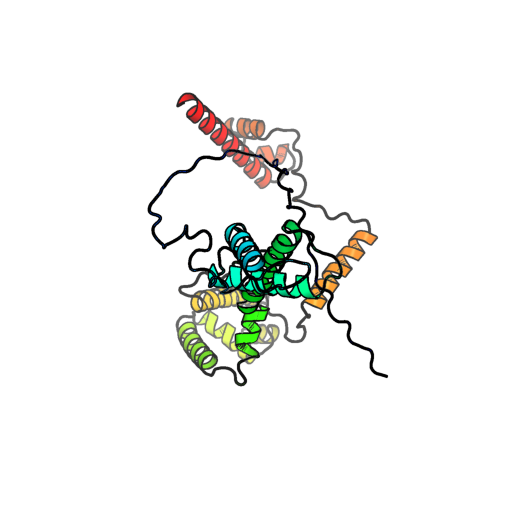00 86.56 81 TRP A CA 1
ATOM 603 C C . TRP A 1 81 ? -2.087 3.463 17.571 1.00 86.56 81 TRP A C 1
ATOM 605 O O . TRP A 1 81 ? -1.838 3.166 16.401 1.00 86.56 81 TRP A O 1
ATOM 615 N N . VAL A 1 82 ? -3.241 4.043 17.919 1.00 84.06 82 VAL A N 1
ATOM 616 C CA . VAL A 1 82 ? -4.364 4.311 16.999 1.00 84.06 82 VAL A CA 1
ATOM 617 C C . VAL A 1 82 ? -4.485 5.810 16.691 1.00 84.06 82 VAL A C 1
ATOM 619 O O . VAL A 1 82 ? -5.573 6.346 16.530 1.00 84.06 82 VAL A O 1
ATOM 622 N N . ASN A 1 83 ? -3.354 6.515 16.578 1.00 80.44 83 ASN A N 1
ATOM 623 C CA . ASN A 1 83 ? -3.314 7.983 16.470 1.00 80.44 83 ASN A CA 1
ATOM 624 C C . ASN A 1 83 ? -4.100 8.600 15.299 1.00 80.44 83 ASN A C 1
ATOM 626 O O . ASN A 1 83 ? -4.366 9.794 15.325 1.00 80.44 83 ASN A O 1
ATOM 630 N N . GLY A 1 84 ? -4.480 7.813 14.290 1.00 84.69 84 GLY A N 1
ATOM 631 C CA . GLY A 1 84 ? -5.253 8.294 13.146 1.00 84.69 84 GLY A CA 1
ATOM 632 C C . GLY A 1 84 ? -6.776 8.193 13.277 1.00 84.69 84 GLY A C 1
ATOM 633 O O . GLY A 1 84 ? -7.440 8.507 12.296 1.00 84.69 84 GLY A O 1
ATOM 634 N N . MET A 1 85 ? -7.321 7.707 14.400 1.00 91.81 85 MET A N 1
ATOM 635 C CA . MET A 1 85 ? -8.764 7.782 14.693 1.00 91.81 85 MET A CA 1
ATOM 636 C C . MET A 1 85 ? -9.056 9.007 15.557 1.00 91.81 85 MET A C 1
ATOM 638 O O . MET A 1 85 ? -8.273 9.307 16.465 1.00 91.81 85 MET A O 1
ATOM 642 N N . ASP A 1 86 ? -10.183 9.669 15.306 1.00 93.00 86 ASP A N 1
ATOM 643 C CA . ASP A 1 86 ? -10.681 10.737 16.173 1.00 93.00 86 ASP A CA 1
ATOM 644 C C . ASP A 1 86 ? -10.941 10.227 17.604 1.00 93.00 86 ASP A C 1
ATOM 646 O O . ASP A 1 86 ? -11.263 9.054 17.806 1.00 93.00 86 ASP A O 1
ATOM 650 N N . MET A 1 87 ? -10.749 11.086 18.610 1.00 93.75 87 MET A N 1
ATOM 651 C CA . MET A 1 87 ? -10.838 10.679 20.017 1.00 93.75 87 MET A CA 1
ATOM 652 C C . MET A 1 87 ? -12.268 10.300 20.426 1.00 93.75 87 MET A C 1
ATOM 654 O O . MET A 1 87 ? -12.425 9.358 21.202 1.00 93.75 87 MET A O 1
ATOM 658 N N . VAL A 1 88 ? -13.290 10.984 19.893 1.00 94.62 88 VAL A N 1
ATOM 659 C CA . VAL A 1 88 ? -14.705 10.642 20.139 1.00 94.62 88 VAL A CA 1
ATOM 660 C C . VAL A 1 88 ? -14.981 9.252 19.588 1.00 94.62 88 VAL A C 1
ATOM 662 O O . VAL A 1 88 ? -15.374 8.357 20.332 1.00 94.62 88 VAL A O 1
ATOM 665 N N . HIS A 1 89 ? -14.615 9.027 18.327 1.00 94.56 89 HIS A N 1
ATOM 666 C CA . HIS A 1 89 ? -14.824 7.743 17.665 1.00 94.56 89 HIS A CA 1
ATOM 667 C C . HIS A 1 89 ? -14.108 6.573 18.368 1.00 94.56 89 HIS A C 1
ATOM 669 O O . HIS A 1 89 ? -14.639 5.464 18.449 1.00 94.56 89 HIS A O 1
ATOM 675 N N . ARG A 1 90 ? -12.913 6.805 18.934 1.00 95.62 90 ARG A N 1
ATOM 676 C CA . ARG A 1 90 ? -12.213 5.809 19.766 1.00 95.62 90 ARG A CA 1
ATOM 677 C C . ARG A 1 90 ? -13.013 5.424 21.005 1.00 95.62 90 ARG A C 1
ATOM 679 O O . ARG A 1 90 ? -13.127 4.238 21.306 1.00 95.62 90 ARG A O 1
ATOM 686 N N . ALA A 1 91 ? -13.532 6.413 21.727 1.00 96.06 91 ALA A N 1
ATOM 687 C CA . ALA A 1 91 ? -14.296 6.167 22.941 1.00 96.06 91 ALA A CA 1
ATOM 688 C C . ALA A 1 91 ? -15.639 5.496 22.639 1.00 96.06 91 ALA A C 1
ATOM 690 O O . ALA A 1 91 ? -16.001 4.574 23.358 1.00 96.06 91 ALA A O 1
ATOM 691 N N . GLU A 1 92 ? -16.325 5.890 21.563 1.00 95.94 92 GLU A N 1
ATOM 692 C CA . GLU A 1 92 ? -17.546 5.224 21.086 1.00 95.94 92 GLU A CA 1
ATOM 693 C C . GLU A 1 92 ? -17.273 3.752 20.751 1.00 95.94 92 GLU A C 1
ATOM 695 O O . GLU A 1 92 ? -17.913 2.869 21.312 1.00 95.94 92 GLU A O 1
ATOM 700 N N . THR A 1 93 ? -16.239 3.474 19.946 1.00 96.88 93 THR A N 1
ATOM 701 C CA . THR A 1 93 ? -15.852 2.098 19.578 1.00 96.88 93 THR A CA 1
ATOM 702 C C . THR A 1 93 ? -15.516 1.253 20.813 1.00 96.88 93 THR A C 1
ATOM 704 O O . THR A 1 93 ? -15.884 0.082 20.904 1.00 96.88 93 THR A O 1
ATOM 707 N N . ALA A 1 94 ? -14.795 1.830 21.782 1.00 97.69 94 ALA A N 1
ATOM 708 C CA . ALA A 1 94 ? -14.469 1.142 23.026 1.00 97.69 94 ALA A CA 1
ATOM 709 C C . ALA A 1 94 ? -15.719 0.899 23.887 1.00 97.69 94 ALA A C 1
ATOM 711 O O . ALA A 1 94 ? -15.859 -0.179 24.459 1.00 97.69 94 ALA A O 1
ATOM 712 N N . TRP A 1 95 ? -16.626 1.874 23.968 1.00 97.62 95 TRP A N 1
ATOM 713 C CA . TRP A 1 95 ? -17.878 1.776 24.715 1.00 97.62 95 TRP A CA 1
ATOM 714 C C . TRP A 1 95 ? -18.798 0.689 24.144 1.00 97.62 95 TRP A C 1
ATOM 716 O O . TRP A 1 95 ? -19.266 -0.162 24.901 1.00 97.62 95 TRP A O 1
ATOM 726 N N . GLU A 1 96 ? -18.995 0.649 22.824 1.00 97.88 96 GLU A N 1
ATOM 727 C CA . GLU A 1 96 ? -19.789 -0.390 22.150 1.00 97.88 96 GLU A CA 1
ATOM 728 C C . GLU A 1 96 ? -19.225 -1.786 22.438 1.00 97.88 96 GLU A C 1
ATOM 730 O O . GLU A 1 96 ? -19.942 -2.671 22.899 1.00 97.88 96 GLU A O 1
ATOM 735 N N . ALA A 1 97 ? -17.911 -1.966 22.284 1.00 98.25 97 ALA A N 1
ATOM 736 C CA . ALA A 1 97 ? -17.274 -3.256 22.527 1.00 98.25 97 ALA A CA 1
ATOM 737 C C . ALA A 1 97 ? -17.356 -3.704 23.997 1.00 98.25 97 ALA A C 1
ATOM 739 O O . ALA A 1 97 ? -17.569 -4.883 24.279 1.00 98.25 97 ALA A O 1
ATOM 740 N N . ILE A 1 98 ? -17.191 -2.775 24.946 1.00 98.25 98 ILE A N 1
ATOM 741 C CA . ILE A 1 98 ? -17.308 -3.069 26.381 1.00 98.25 98 ILE A CA 1
ATOM 742 C C . ILE A 1 98 ? -18.746 -3.453 26.736 1.00 98.25 98 ILE A C 1
ATOM 744 O O . ILE A 1 98 ? -18.956 -4.428 27.458 1.00 98.25 98 ILE A O 1
ATOM 748 N N . THR A 1 99 ? -19.734 -2.700 26.246 1.00 97.75 99 THR A N 1
ATOM 749 C CA . THR A 1 99 ? -21.151 -2.980 26.521 1.00 97.75 99 THR A CA 1
ATOM 750 C C . THR A 1 99 ? -21.588 -4.314 25.925 1.00 97.75 99 THR A C 1
ATOM 752 O O . THR A 1 99 ? -22.239 -5.085 26.624 1.00 97.75 99 THR A O 1
ATOM 755 N N . GLU A 1 100 ? -21.179 -4.634 24.695 1.00 98.06 100 GLU A N 1
ATOM 756 C CA . GLU A 1 100 ? -21.449 -5.930 24.065 1.00 98.06 100 GLU A CA 1
ATOM 757 C C . GLU A 1 100 ? -20.811 -7.084 24.855 1.00 98.06 100 GLU A C 1
ATOM 759 O O . GLU A 1 100 ? -21.484 -8.064 25.177 1.00 98.06 100 GLU A O 1
ATOM 764 N N . HIS A 1 101 ? -19.542 -6.950 25.258 1.00 98.25 101 HIS A N 1
ATOM 765 C CA . HIS A 1 101 ? -18.852 -7.971 26.057 1.00 98.25 101 HIS A CA 1
ATOM 766 C C . HIS A 1 101 ? -19.538 -8.213 27.406 1.00 98.25 101 HIS A C 1
ATOM 768 O O . HIS A 1 101 ? -19.712 -9.361 27.811 1.00 98.25 101 HIS A O 1
ATOM 774 N N . LEU A 1 102 ? -20.014 -7.152 28.065 1.00 98.19 102 LEU A N 1
ATOM 775 C CA . LEU A 1 102 ? -20.785 -7.255 29.308 1.00 98.19 102 LEU A CA 1
ATOM 776 C C . LEU A 1 102 ? -22.125 -7.990 29.153 1.00 98.19 102 LEU A C 1
ATOM 778 O O . LEU A 1 102 ? -22.634 -8.480 30.154 1.00 98.19 102 LEU A O 1
ATOM 782 N N . GLN A 1 103 ? -22.708 -8.065 27.952 1.00 97.88 103 GLN A N 1
ATOM 783 C CA . GLN A 1 103 ? -23.931 -8.847 27.712 1.00 97.88 103 GLN A CA 1
ATOM 784 C C . GLN A 1 103 ? -23.644 -10.314 27.374 1.00 97.88 103 GLN A C 1
ATOM 786 O O . GLN A 1 103 ? -24.508 -11.172 27.553 1.00 97.88 103 GLN A O 1
ATOM 791 N N . LEU A 1 104 ? -22.453 -10.609 26.848 1.00 97.88 104 LEU A N 1
ATOM 792 C CA . LEU A 1 104 ? -22.090 -11.944 26.369 1.00 97.88 104 LEU A CA 1
ATOM 793 C C . LEU A 1 104 ? -21.446 -12.819 27.449 1.00 97.88 104 LEU A C 1
ATOM 795 O O . LEU A 1 104 ? -21.586 -14.044 27.415 1.00 97.88 104 LEU A O 1
ATOM 799 N N . VAL A 1 105 ? -20.717 -12.222 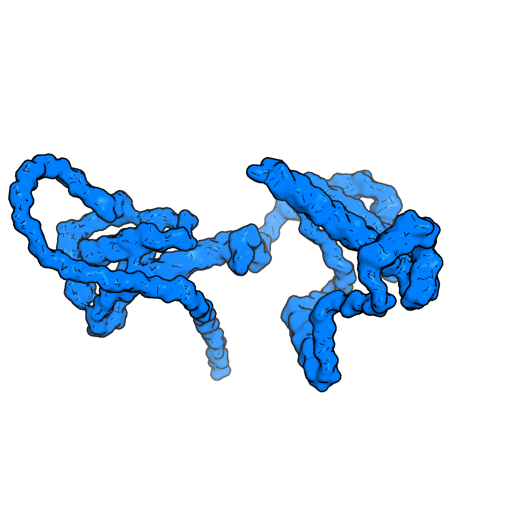28.391 1.00 98.12 105 VAL A N 1
ATOM 800 C CA . VAL A 1 105 ? -20.012 -12.971 29.435 1.00 98.12 105 VAL A CA 1
ATOM 801 C C . VAL A 1 105 ? -20.983 -13.397 30.541 1.00 98.12 105 VAL A C 1
ATOM 803 O O . VAL A 1 105 ? -21.930 -12.702 30.875 1.00 98.12 105 VAL A O 1
ATOM 806 N N . SER A 1 106 ? -20.786 -14.586 31.117 1.00 97.94 106 SER A N 1
ATOM 807 C CA . SER A 1 106 ? -21.651 -15.089 32.200 1.00 97.94 106 SER A CA 1
ATOM 808 C C . SER A 1 106 ? -21.183 -14.678 33.602 1.00 97.94 106 SER A C 1
ATOM 810 O O . SER A 1 106 ? -21.980 -14.627 34.537 1.00 97.94 106 SER A O 1
ATOM 812 N N . LEU A 1 107 ? -19.889 -14.400 33.765 1.00 97.94 107 LEU A N 1
ATOM 813 C CA . LEU A 1 107 ? -19.259 -13.966 35.014 1.00 97.94 107 LEU A CA 1
ATOM 814 C C . LEU A 1 107 ? -18.925 -12.477 34.953 1.00 97.94 107 LEU A C 1
ATOM 816 O O . LEU A 1 107 ? -18.785 -11.919 33.875 1.00 97.94 107 LEU A O 1
ATOM 820 N N . ARG A 1 108 ? -18.775 -11.826 36.110 1.00 97.75 108 ARG A N 1
ATOM 821 C CA . ARG A 1 108 ? -18.360 -10.419 36.140 1.00 97.75 108 ARG A CA 1
ATOM 822 C C . ARG A 1 108 ? -16.920 -10.300 35.610 1.00 97.75 108 ARG A C 1
ATOM 824 O O . ARG A 1 108 ? -16.030 -10.816 36.286 1.00 97.75 108 ARG A O 1
ATOM 831 N N . PRO A 1 109 ? -16.686 -9.635 34.462 1.00 98.00 109 PRO A N 1
ATOM 832 C CA . PRO A 1 109 ? -15.333 -9.408 33.969 1.00 98.00 109 PRO A CA 1
ATOM 833 C C . PRO A 1 109 ? -14.611 -8.380 34.846 1.00 98.00 109 PRO A C 1
ATOM 835 O O . PRO A 1 109 ? -15.249 -7.571 35.525 1.00 98.00 109 PRO A O 1
ATOM 838 N N . GLU A 1 110 ? -13.282 -8.409 34.832 1.00 98.19 110 GLU A N 1
ATOM 839 C CA . GLU A 1 110 ? -12.457 -7.404 35.508 1.00 98.19 110 GLU A CA 1
ATOM 840 C C . GLU A 1 110 ? -12.400 -6.102 34.686 1.00 98.19 110 GLU A C 1
ATOM 842 O O . GLU A 1 110 ? -12.529 -6.114 33.462 1.00 98.19 110 GLU A O 1
ATOM 847 N N . GLU A 1 111 ? -12.158 -4.953 35.324 1.00 97.88 111 GLU A N 1
ATOM 848 C CA . GLU A 1 111 ? -12.031 -3.672 34.607 1.00 97.88 111 GLU A CA 1
ATOM 849 C C . GLU A 1 111 ? -10.888 -3.682 33.579 1.00 97.88 111 GLU A C 1
ATOM 851 O O . GLU A 1 111 ? -11.032 -3.143 32.479 1.00 97.88 111 GLU A O 1
ATOM 856 N N . THR A 1 112 ? -9.772 -4.336 33.910 1.00 97.44 112 THR A N 1
ATOM 857 C CA . THR A 1 112 ? -8.614 -4.497 33.019 1.00 97.44 112 THR A CA 1
ATOM 858 C C . THR A 1 112 ? -8.968 -5.285 31.756 1.00 97.44 112 THR A C 1
ATOM 860 O O . THR A 1 112 ? -8.511 -4.943 30.662 1.00 97.44 112 THR A O 1
ATOM 863 N N . GLU A 1 113 ? -9.840 -6.287 31.881 1.00 97.81 113 GLU A N 1
ATOM 864 C CA . GLU A 1 113 ? -10.368 -7.063 30.761 1.00 97.81 113 GLU A CA 1
ATOM 865 C C . GLU A 1 113 ? -11.244 -6.193 29.851 1.00 97.81 113 GLU A C 1
ATOM 867 O O . GLU A 1 113 ? -11.049 -6.188 28.635 1.00 97.81 113 GLU A O 1
ATOM 872 N N . LEU A 1 114 ? -12.152 -5.396 30.425 1.00 98.25 114 LEU A N 1
ATOM 873 C CA . LEU A 1 114 ? -13.018 -4.489 29.662 1.00 98.25 114 LEU A CA 1
ATOM 874 C C . LEU A 1 114 ? -12.204 -3.467 28.857 1.00 98.25 114 LEU A C 1
ATOM 876 O O . LEU A 1 114 ? -12.462 -3.235 27.675 1.00 98.25 114 LEU A O 1
ATOM 880 N N . ILE A 1 115 ? -11.164 -2.898 29.461 1.00 97.56 115 ILE A N 1
ATOM 881 C CA . ILE A 1 115 ? -10.239 -2.006 28.757 1.00 97.56 115 ILE A CA 1
ATOM 882 C C . ILE A 1 115 ? -9.567 -2.739 27.588 1.00 97.56 115 ILE A C 1
ATOM 884 O O . ILE A 1 115 ? -9.507 -2.202 26.477 1.00 97.56 115 ILE A O 1
ATOM 888 N N . ALA A 1 116 ? -9.058 -3.954 27.815 1.00 96.88 116 ALA A N 1
ATOM 889 C CA . ALA A 1 116 ? -8.395 -4.736 26.776 1.00 96.88 116 ALA A CA 1
ATOM 890 C C . ALA A 1 116 ? -9.342 -5.054 25.604 1.00 96.88 116 ALA A C 1
ATOM 892 O O . ALA A 1 116 ? -8.928 -4.986 24.441 1.00 96.88 116 ALA A O 1
ATOM 893 N N . VAL A 1 117 ? -10.620 -5.329 25.889 1.00 98.25 117 VAL A N 1
ATOM 894 C CA . VAL A 1 117 ? -11.681 -5.476 24.881 1.00 98.25 117 VAL A CA 1
ATOM 895 C C . VAL A 1 117 ? -11.837 -4.190 24.064 1.00 98.25 117 VAL A C 1
ATOM 897 O O . VAL A 1 117 ? -11.779 -4.244 22.832 1.00 98.25 117 VAL A O 1
ATOM 900 N N . GLY A 1 118 ? -11.923 -3.028 24.721 1.00 97.62 118 GLY A N 1
ATOM 901 C CA . GLY A 1 118 ? -11.990 -1.730 24.043 1.00 97.62 118 GLY A CA 1
ATOM 902 C C . GLY A 1 118 ? -10.779 -1.461 23.138 1.00 97.62 118 GLY A C 1
ATOM 903 O O . GLY A 1 118 ? -10.926 -1.049 21.984 1.00 97.62 118 GLY A O 1
ATOM 904 N N . TRP A 1 119 ? -9.563 -1.765 23.604 1.00 97.62 119 TRP A N 1
ATOM 905 C CA . TRP A 1 119 ? -8.339 -1.659 22.797 1.00 97.62 119 TRP A CA 1
ATOM 906 C C . TRP A 1 119 ? -8.348 -2.567 21.568 1.00 97.62 119 TRP A C 1
ATOM 908 O O . TRP A 1 119 ? -7.939 -2.148 20.478 1.00 97.62 119 TRP A O 1
ATOM 918 N N . LYS A 1 120 ? -8.814 -3.808 21.728 1.00 96.81 120 LYS A N 1
ATOM 919 C CA . LYS A 1 120 ? -8.915 -4.779 20.636 1.00 96.81 120 LYS A CA 1
ATOM 920 C C . LYS A 1 120 ? -9.901 -4.309 19.566 1.00 96.81 120 LYS A C 1
ATOM 922 O O . LYS A 1 120 ? -9.567 -4.389 18.383 1.00 96.81 120 LYS A O 1
ATOM 927 N N . ALA A 1 121 ? -11.052 -3.773 19.970 1.00 97.50 121 ALA A N 1
ATOM 928 C CA . ALA A 1 121 ? -12.057 -3.233 19.059 1.00 97.50 121 ALA A CA 1
ATOM 929 C C . ALA A 1 121 ? -11.526 -2.036 18.258 1.00 97.50 121 ALA A C 1
ATOM 931 O O . ALA A 1 121 ? -11.560 -2.059 17.029 1.00 97.50 121 ALA A O 1
ATOM 932 N N . MET A 1 122 ? -10.903 -1.051 18.917 1.00 97.25 122 MET A N 1
ATOM 933 C CA . MET A 1 122 ? -10.281 0.089 18.225 1.00 97.25 122 MET A CA 1
ATOM 934 C C . MET A 1 122 ? -9.183 -0.343 17.242 1.00 97.25 122 MET A C 1
ATOM 936 O O . MET A 1 122 ? -9.081 0.187 16.134 1.00 97.25 122 MET A O 1
ATOM 940 N N . LYS A 1 123 ? -8.349 -1.323 17.622 1.00 94.56 123 LYS A N 1
ATOM 941 C CA . LYS A 1 123 ? -7.322 -1.887 16.731 1.00 94.56 123 LYS A CA 1
ATOM 942 C C . LYS A 1 123 ? -7.973 -2.530 15.501 1.00 94.56 123 LYS A C 1
ATOM 944 O O . LYS A 1 123 ? -7.515 -2.279 14.387 1.00 94.56 123 LYS A O 1
ATOM 949 N N . ALA A 1 124 ? -9.028 -3.324 15.690 1.00 94.38 124 ALA A N 1
ATOM 950 C CA . ALA A 1 124 ? -9.761 -3.969 14.603 1.00 94.38 124 ALA A CA 1
ATOM 951 C C . ALA A 1 124 ? -10.410 -2.945 13.658 1.00 94.38 124 ALA A C 1
ATOM 953 O O . ALA A 1 124 ? -10.155 -3.015 12.454 1.00 94.38 124 ALA A O 1
ATOM 954 N N . GLN A 1 125 ? -11.137 -1.960 14.195 1.00 95.31 125 GLN A N 1
ATOM 955 C CA . GLN A 1 125 ? -11.761 -0.886 13.416 1.00 95.31 125 GLN A CA 1
ATOM 956 C C . GLN A 1 125 ? -10.721 -0.128 12.591 1.00 95.31 125 GLN A C 1
ATOM 958 O O . GLN A 1 125 ? -10.850 -0.006 11.376 1.00 95.31 125 GLN A O 1
ATOM 963 N N . ARG A 1 126 ? -9.596 0.264 13.206 1.00 92.69 126 ARG A N 1
ATOM 964 C CA . ARG A 1 126 ? -8.517 0.941 12.479 1.00 92.69 126 ARG A CA 1
ATOM 965 C C . ARG A 1 126 ? -7.972 0.107 11.325 1.00 92.69 126 ARG A C 1
ATOM 967 O O . ARG A 1 126 ? -7.617 0.661 10.285 1.00 92.69 126 ARG A O 1
ATOM 974 N N . TYR A 1 127 ? -7.824 -1.205 11.502 1.00 90.19 127 TYR A N 1
ATOM 975 C CA . TYR A 1 127 ? -7.374 -2.067 10.412 1.00 90.19 127 TYR A CA 1
ATOM 976 C C . TYR A 1 127 ? -8.409 -2.168 9.298 1.00 90.19 127 TYR A C 1
ATOM 978 O O . TYR A 1 127 ? -8.009 -2.180 8.135 1.00 90.19 127 TYR A O 1
ATOM 986 N N . GLN A 1 128 ? -9.697 -2.211 9.634 1.00 89.69 128 GLN A N 1
ATOM 987 C CA . GLN A 1 128 ? -10.771 -2.181 8.646 1.00 89.69 128 GLN A CA 1
ATOM 988 C C . GLN A 1 128 ? -10.768 -0.861 7.872 1.00 89.69 128 GLN A C 1
ATOM 990 O O . GLN A 1 128 ? -10.740 -0.908 6.647 1.00 89.69 128 GLN A O 1
ATOM 995 N N . ASP A 1 129 ? -10.656 0.289 8.543 1.00 89.19 129 ASP A N 1
ATOM 996 C CA . ASP A 1 129 ? -10.553 1.601 7.888 1.00 89.19 129 ASP A CA 1
ATOM 997 C C . ASP A 1 129 ? -9.345 1.658 6.948 1.00 89.19 129 ASP A C 1
ATOM 999 O O . ASP A 1 129 ? -9.442 2.056 5.789 1.00 89.19 129 ASP A O 1
ATOM 1003 N N . LEU A 1 130 ? -8.180 1.207 7.423 1.00 87.56 130 LEU A N 1
ATOM 1004 C CA . LEU A 1 130 ? -6.976 1.150 6.599 1.00 87.56 130 LEU A CA 1
ATOM 1005 C C . LEU A 1 130 ? -7.185 0.249 5.376 1.00 87.56 130 LEU A C 1
ATOM 1007 O O . LEU A 1 130 ? -6.828 0.645 4.270 1.00 87.56 130 LEU A O 1
ATOM 1011 N N . GLN A 1 131 ? -7.798 -0.925 5.536 1.00 84.81 131 GLN A N 1
ATOM 1012 C CA . GLN A 1 131 ? -8.129 -1.807 4.414 1.00 84.81 131 GLN A CA 1
ATOM 1013 C C . GLN A 1 131 ? -9.134 -1.167 3.447 1.00 84.81 131 GLN A C 1
ATOM 1015 O O . GLN A 1 131 ? -8.943 -1.263 2.233 1.00 84.81 131 GLN A O 1
ATOM 1020 N N . ALA A 1 132 ? -10.148 -0.476 3.968 1.00 83.75 132 ALA A N 1
ATOM 1021 C CA . ALA A 1 132 ? -11.166 0.242 3.208 1.00 83.75 132 ALA A CA 1
ATOM 1022 C C . ALA A 1 132 ? -10.611 1.475 2.482 1.00 83.75 132 ALA A C 1
ATOM 1024 O O . ALA A 1 132 ? -11.181 1.888 1.482 1.00 83.75 132 ALA A O 1
ATOM 1025 N N . HIS A 1 133 ? -9.477 2.025 2.919 1.00 82.75 133 HIS A N 1
ATOM 1026 C CA . HIS A 1 133 ? -8.696 3.031 2.185 1.00 82.75 133 HIS A CA 1
ATOM 1027 C C . HIS A 1 133 ? -7.570 2.418 1.340 1.00 82.75 133 HIS A C 1
ATOM 1029 O O . HIS A 1 133 ? -6.724 3.120 0.786 1.00 82.75 133 HIS A O 1
ATOM 1035 N N . GLY A 1 134 ? -7.520 1.089 1.260 1.00 84.50 134 GLY A N 1
ATOM 1036 C CA . GLY A 1 134 ? -6.518 0.357 0.507 1.00 84.50 134 GLY A CA 1
ATOM 1037 C C . GLY A 1 134 ? -5.147 0.288 1.157 1.00 84.50 134 GLY A C 1
ATOM 1038 O O . GLY A 1 134 ? -4.271 -0.356 0.595 1.00 84.50 134 GLY A O 1
ATOM 1039 N N . LEU A 1 135 ? -4.931 0.873 2.327 1.00 83.88 135 LEU A N 1
ATOM 1040 C CA . LEU A 1 135 ? -3.682 0.827 3.082 1.00 83.88 135 LEU A CA 1
ATOM 1041 C C . LEU A 1 135 ? -3.533 -0.534 3.789 1.00 83.88 135 LEU A C 1
ATOM 1043 O O . LEU A 1 135 ? -3.671 -0.662 5.002 1.00 83.88 135 LEU A O 1
ATOM 1047 N N . GLY A 1 136 ? -3.270 -1.588 3.013 1.00 76.19 136 GLY A N 1
ATOM 1048 C CA . GLY A 1 136 ? -3.105 -2.955 3.513 1.00 76.19 136 GLY A CA 1
ATOM 1049 C C . GLY A 1 136 ? -1.655 -3.441 3.451 1.00 76.19 136 GLY A C 1
ATOM 1050 O O . GLY A 1 136 ? -1.066 -3.487 2.374 1.00 76.19 136 GLY A O 1
ATOM 1051 N N . GLY A 1 137 ? -1.094 -3.886 4.582 1.00 67.25 137 GLY A N 1
ATOM 1052 C CA . GLY A 1 137 ? 0.198 -4.588 4.640 1.00 67.25 137 GLY A CA 1
ATOM 1053 C C . GLY A 1 137 ? 1.160 -4.089 5.722 1.00 67.25 137 GLY A C 1
ATOM 1054 O O . GLY A 1 137 ? 0.837 -3.203 6.510 1.00 67.25 137 GLY A O 1
ATOM 1055 N N . ARG A 1 138 ? 2.366 -4.681 5.760 1.00 62.19 138 ARG A N 1
ATOM 1056 C CA . ARG A 1 138 ? 3.477 -4.232 6.629 1.00 62.19 138 ARG A CA 1
ATOM 1057 C C . ARG A 1 138 ? 3.882 -2.788 6.317 1.00 62.19 138 ARG A C 1
ATOM 1059 O O . ARG A 1 138 ? 4.165 -2.023 7.233 1.00 62.19 138 ARG A O 1
ATOM 1066 N N . ASP A 1 139 ? 3.825 -2.429 5.037 1.00 66.75 139 ASP A N 1
ATOM 1067 C CA . ASP A 1 139 ? 4.128 -1.094 4.533 1.00 66.75 139 ASP A CA 1
ATOM 1068 C C . ASP A 1 139 ? 2.823 -0.306 4.377 1.00 66.75 139 ASP A C 1
ATOM 1070 O O . ASP A 1 139 ? 2.233 -0.240 3.301 1.00 66.75 139 ASP A O 1
ATOM 1074 N N . LYS A 1 140 ? 2.371 0.306 5.477 1.00 63.16 140 LYS A N 1
ATOM 1075 C CA . LYS A 1 140 ? 1.136 1.116 5.567 1.00 63.16 140 LYS A CA 1
ATOM 1076 C C . LYS A 1 140 ? 1.110 2.353 4.647 1.00 63.16 140 LYS A C 1
ATOM 1078 O O . LYS A 1 140 ? 0.137 3.093 4.665 1.00 63.16 140 LYS A O 1
ATOM 1083 N N . ALA A 1 141 ? 2.177 2.598 3.885 1.00 61.31 141 ALA A N 1
ATOM 1084 C CA . ALA A 1 141 ? 2.315 3.716 2.953 1.00 61.31 141 ALA A CA 1
ATOM 1085 C C . ALA A 1 141 ? 1.896 3.370 1.514 1.00 61.31 141 ALA A C 1
ATOM 1087 O O . ALA A 1 141 ? 1.766 4.266 0.685 1.00 61.31 141 ALA A O 1
ATOM 1088 N N . LEU A 1 142 ? 1.716 2.086 1.189 1.00 68.25 142 LEU A N 1
ATOM 1089 C CA . LEU A 1 142 ? 1.379 1.663 -0.166 1.00 68.25 142 LEU A CA 1
ATOM 1090 C C . LEU A 1 142 ? -0.093 1.277 -0.246 1.00 68.25 142 LEU A C 1
ATOM 1092 O O . LEU A 1 142 ? -0.547 0.351 0.426 1.00 68.25 142 LEU A O 1
ATOM 1096 N N . VAL A 1 143 ? -0.824 1.962 -1.125 1.00 77.25 143 VAL A N 1
ATOM 1097 C CA . VAL A 1 1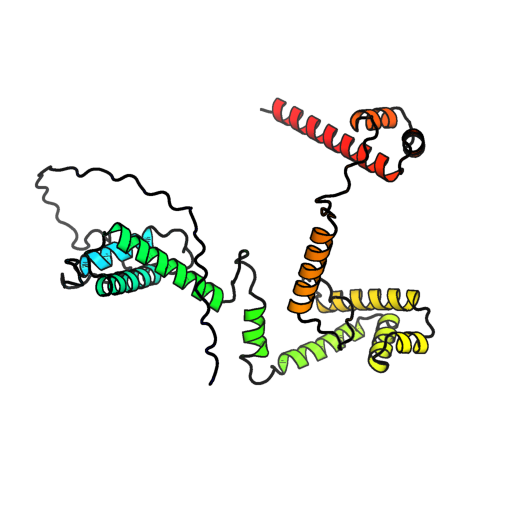43 ? -2.167 1.543 -1.519 1.00 77.25 143 VAL A CA 1
ATOM 1098 C C . VAL A 1 143 ? -2.064 0.160 -2.159 1.00 77.25 143 VAL A C 1
ATOM 1100 O O . VAL A 1 143 ? -1.296 -0.082 -3.094 1.00 77.25 143 VAL A O 1
ATOM 1103 N N . SER A 1 144 ? -2.825 -0.784 -1.625 1.00 79.31 144 SER A N 1
ATOM 1104 C CA . SER A 1 144 ? -2.842 -2.158 -2.074 1.00 79.31 144 SER A CA 1
ATOM 1105 C C . SER A 1 144 ? -3.330 -2.207 -3.518 1.00 79.31 144 SER A C 1
ATOM 1107 O O . SER A 1 144 ? -4.307 -1.573 -3.918 1.00 79.31 144 SER A O 1
ATOM 1109 N N . ARG A 1 145 ? -2.662 -3.023 -4.329 1.00 76.06 145 ARG A N 1
ATOM 1110 C CA . ARG A 1 145 ? -3.033 -3.205 -5.736 1.00 76.06 145 ARG A CA 1
ATOM 1111 C C . ARG A 1 145 ? -4.473 -3.709 -5.905 1.00 76.06 145 ARG A C 1
ATOM 1113 O O . ARG A 1 145 ? -5.101 -3.434 -6.921 1.00 76.06 145 ARG A O 1
ATOM 1120 N N . ALA A 1 146 ? -4.975 -4.473 -4.933 1.00 73.69 146 ALA A N 1
ATOM 1121 C CA . ALA A 1 146 ? -6.346 -4.971 -4.935 1.00 73.69 146 ALA A CA 1
ATOM 1122 C C . ALA A 1 146 ? -7.362 -3.831 -4.786 1.00 73.69 146 ALA A C 1
ATOM 1124 O O . ALA A 1 146 ? -8.352 -3.824 -5.511 1.00 73.69 146 ALA A O 1
ATOM 1125 N N . PHE A 1 147 ? -7.072 -2.858 -3.918 1.00 82.25 147 PHE A N 1
ATOM 1126 C CA . PHE A 1 147 ? -7.899 -1.673 -3.725 1.00 82.25 147 PHE A CA 1
ATOM 1127 C C . PHE A 1 147 ? -7.973 -0.811 -4.985 1.00 82.25 147 PHE A C 1
ATOM 1129 O O . PHE A 1 147 ? -9.069 -0.523 -5.455 1.00 82.25 147 PHE A O 1
ATOM 1136 N N . LEU A 1 148 ? -6.820 -0.490 -5.588 1.00 80.56 148 LEU A N 1
ATOM 1137 C CA . LEU A 1 148 ? -6.789 0.255 -6.852 1.00 80.56 148 LEU A CA 1
ATOM 1138 C C . LEU A 1 148 ? -7.597 -0.460 -7.933 1.00 80.56 148 LEU A C 1
ATOM 1140 O O . LEU A 1 148 ? -8.404 0.165 -8.602 1.00 80.56 148 LEU A O 1
ATOM 1144 N N . ARG A 1 149 ? -7.440 -1.785 -8.054 1.00 77.81 149 ARG A N 1
ATOM 1145 C CA . ARG A 1 149 ? -8.200 -2.577 -9.025 1.00 77.81 149 ARG A CA 1
ATOM 1146 C C . ARG A 1 149 ? -9.703 -2.518 -8.761 1.00 77.81 149 ARG A C 1
ATOM 1148 O O . ARG A 1 149 ? -10.460 -2.435 -9.720 1.00 77.81 149 ARG A O 1
ATOM 1155 N N . TYR A 1 150 ? -10.147 -2.605 -7.508 1.00 77.94 150 TYR A N 1
ATOM 1156 C CA . TYR A 1 150 ? -11.573 -2.520 -7.195 1.00 77.94 150 TYR A CA 1
ATOM 1157 C C . TYR A 1 150 ? -12.145 -1.185 -7.678 1.00 77.94 150 TYR A C 1
ATOM 1159 O O . TYR A 1 150 ? -13.085 -1.192 -8.468 1.00 77.94 150 TYR A O 1
ATOM 1167 N N . TRP A 1 151 ? -11.503 -0.075 -7.307 1.00 78.81 151 TRP A N 1
ATOM 1168 C CA . TRP A 1 151 ? -11.991 1.260 -7.647 1.00 78.81 151 TRP A CA 1
ATOM 1169 C C . TRP A 1 151 ? -11.841 1.637 -9.123 1.00 78.81 151 TRP A C 1
ATOM 1171 O O . TRP A 1 151 ? -12.657 2.386 -9.649 1.00 78.81 151 TRP A O 1
ATOM 1181 N N . SER A 1 152 ? -10.827 1.106 -9.810 1.00 74.25 152 SER A N 1
ATOM 1182 C CA . SER A 1 152 ? -10.592 1.416 -11.222 1.00 74.25 152 SER A CA 1
ATOM 1183 C C . SER A 1 152 ? -11.330 0.495 -12.194 1.00 74.25 152 SER A C 1
ATOM 1185 O O . SER A 1 152 ? -11.581 0.893 -13.324 1.00 74.25 152 SER A O 1
ATOM 1187 N N . SER A 1 153 ? -11.649 -0.743 -11.796 1.00 71.88 153 SER A N 1
ATOM 1188 C CA . SER A 1 153 ? -12.213 -1.744 -12.719 1.00 71.88 153 SER A CA 1
ATOM 1189 C C . SER A 1 153 ? -13.534 -2.360 -12.273 1.00 71.88 153 SER A C 1
ATOM 1191 O O . SER A 1 153 ? -14.360 -2.672 -13.121 1.00 71.88 153 SER A O 1
ATOM 1193 N N . ALA A 1 154 ? -13.744 -2.570 -10.971 1.00 69.06 154 ALA A N 1
ATOM 1194 C CA . ALA A 1 154 ? -14.909 -3.308 -10.477 1.00 69.06 154 ALA A CA 1
ATOM 1195 C C . ALA A 1 154 ? -16.066 -2.385 -10.072 1.00 69.06 154 ALA A C 1
ATOM 1197 O O . ALA A 1 154 ? -17.222 -2.742 -10.271 1.00 69.06 154 ALA A O 1
ATOM 1198 N N . SER A 1 155 ? -15.768 -1.205 -9.523 1.00 69.88 155 SER A N 1
ATOM 1199 C CA . SER A 1 155 ? -16.776 -0.209 -9.143 1.00 69.88 155 SER A CA 1
ATOM 1200 C C . SER A 1 155 ? -17.182 0.722 -10.286 1.00 69.88 155 SER A C 1
ATOM 1202 O O . SER A 1 155 ? -18.097 1.518 -10.104 1.00 69.88 155 SER A O 1
ATOM 1204 N N . ALA A 1 156 ? -16.511 0.649 -11.440 1.00 64.50 156 ALA A N 1
ATOM 1205 C CA . ALA A 1 156 ? -16.845 1.401 -12.644 1.00 64.50 156 ALA A CA 1
ATOM 1206 C C . ALA A 1 156 ? -17.539 0.454 -13.648 1.00 64.50 156 ALA A C 1
ATOM 1208 O O . ALA A 1 156 ? -16.855 -0.324 -14.313 1.00 64.50 156 ALA A O 1
ATOM 1209 N N . PRO A 1 157 ? -18.885 0.473 -13.765 1.00 63.69 157 PRO A N 1
ATOM 1210 C CA . PRO A 1 157 ? -19.627 -0.437 -14.649 1.00 63.69 157 PRO A CA 1
ATOM 1211 C C . PRO A 1 157 ? -19.265 -0.267 -16.131 1.00 63.69 157 PRO A C 1
ATOM 1213 O O . PRO A 1 157 ? -19.411 -1.193 -16.925 1.00 63.69 157 PRO A O 1
ATOM 1216 N N . ALA A 1 158 ? -18.771 0.916 -16.492 1.00 71.62 158 ALA A N 1
ATOM 1217 C CA . ALA A 1 158 ? -18.117 1.202 -17.754 1.00 71.62 158 ALA A CA 1
ATOM 1218 C C . ALA A 1 158 ? -16.752 1.829 -17.450 1.00 71.62 158 ALA A C 1
ATOM 1220 O O . ALA A 1 158 ? -16.637 2.649 -16.538 1.00 71.62 158 ALA A O 1
ATOM 1221 N N . HIS A 1 159 ? -15.725 1.444 -18.210 1.00 67.00 159 HIS A N 1
ATOM 1222 C CA . HIS A 1 159 ? -14.422 2.105 -18.142 1.00 67.00 159 HIS A CA 1
ATOM 1223 C C . HIS A 1 159 ? -14.625 3.594 -18.447 1.00 67.00 159 HIS A C 1
ATOM 1225 O O . HIS A 1 159 ? -15.337 3.923 -19.400 1.00 67.00 159 HIS A O 1
ATOM 1231 N N . SER A 1 160 ? -14.027 4.485 -17.651 1.00 73.06 160 SER A N 1
ATOM 1232 C CA . SER A 1 160 ? -14.085 5.916 -17.948 1.00 73.06 160 SER A CA 1
ATOM 1233 C C . SER A 1 160 ? -13.492 6.157 -19.337 1.00 73.06 160 SER A C 1
ATOM 1235 O O . SER A 1 160 ? -12.400 5.683 -19.650 1.00 73.06 160 SER A O 1
ATOM 1237 N N . HIS A 1 161 ? -14.207 6.889 -20.191 1.00 79.00 161 HIS A N 1
ATOM 1238 C CA . HIS A 1 161 ? -13.680 7.280 -21.499 1.00 79.00 161 HIS A CA 1
ATOM 1239 C C . HIS A 1 161 ? -12.475 8.223 -21.374 1.00 79.00 161 HIS A C 1
ATOM 1241 O O . HIS A 1 161 ? -11.719 8.362 -22.334 1.00 79.00 161 HIS A O 1
ATOM 1247 N N . GLU A 1 162 ? -12.288 8.847 -20.207 1.00 80.12 162 GLU A N 1
ATOM 1248 C CA . GLU A 1 162 ? -11.172 9.746 -19.922 1.00 80.12 162 GLU A CA 1
ATOM 1249 C C . GLU A 1 162 ? -9.828 9.042 -20.098 1.00 80.12 162 GLU A C 1
ATOM 1251 O O . GLU A 1 162 ? -8.974 9.589 -20.786 1.00 80.12 162 GLU A O 1
ATOM 1256 N N . ASP A 1 163 ? -9.674 7.809 -19.604 1.00 80.06 163 ASP A N 1
ATOM 1257 C CA . ASP A 1 163 ? -8.423 7.049 -19.742 1.00 80.06 163 ASP A CA 1
ATOM 1258 C C . ASP A 1 163 ? -8.067 6.835 -21.219 1.00 80.06 163 ASP A C 1
ATOM 1260 O O . ASP A 1 163 ? -6.943 7.087 -21.641 1.00 80.06 163 ASP A O 1
ATOM 1264 N N . LEU A 1 164 ? -9.049 6.461 -22.047 1.00 82.75 164 LEU A N 1
ATOM 1265 C CA . LEU A 1 164 ? -8.838 6.261 -23.484 1.00 82.75 164 LEU A CA 1
ATOM 1266 C C . LEU A 1 164 ? -8.506 7.567 -24.214 1.00 82.75 164 LEU A C 1
ATOM 1268 O O . LEU A 1 164 ? -7.719 7.567 -25.163 1.00 82.75 164 LEU A O 1
ATOM 1272 N N . ILE A 1 165 ? -9.126 8.677 -23.810 1.00 88.38 165 ILE A N 1
ATOM 1273 C CA . ILE A 1 165 ? -8.863 9.998 -24.388 1.00 88.38 165 ILE A CA 1
ATOM 1274 C C . ILE A 1 165 ? -7.458 10.466 -23.996 1.00 88.38 165 ILE A C 1
ATOM 1276 O O . ILE A 1 165 ? -6.699 10.883 -24.873 1.00 88.38 165 ILE A O 1
ATOM 1280 N N . VAL A 1 166 ? -7.100 10.354 -22.714 1.00 87.69 166 VAL A N 1
ATOM 1281 C CA . VAL A 1 166 ? -5.774 10.687 -22.181 1.00 87.69 166 VAL A CA 1
ATOM 1282 C C . VAL A 1 166 ? -4.710 9.841 -22.870 1.00 87.69 166 VAL A C 1
ATOM 1284 O O . VAL A 1 166 ? -3.769 10.407 -23.423 1.00 87.69 166 VAL A O 1
ATOM 1287 N N . ASP A 1 167 ? -4.900 8.523 -22.955 1.00 89.44 167 ASP A N 1
ATOM 1288 C CA . ASP A 1 167 ? -3.973 7.612 -23.628 1.00 89.44 167 ASP A CA 1
ATOM 1289 C C . ASP A 1 167 ? -3.794 7.975 -25.105 1.00 89.44 167 ASP A C 1
ATOM 1291 O O . ASP A 1 167 ? -2.676 7.981 -25.622 1.00 89.44 167 ASP A O 1
ATOM 1295 N N . ARG A 1 168 ? -4.882 8.324 -25.802 1.00 92.44 168 ARG A N 1
ATOM 1296 C CA . ARG A 1 168 ? -4.831 8.708 -27.218 1.00 92.44 168 ARG A CA 1
ATOM 1297 C C . ARG A 1 168 ? -4.089 10.026 -27.432 1.00 92.44 168 ARG A C 1
ATOM 1299 O O . ARG A 1 168 ? -3.311 10.133 -28.383 1.00 92.44 168 ARG A O 1
ATOM 1306 N N . ILE A 1 169 ? -4.325 11.021 -26.578 1.00 95.56 169 ILE A N 1
ATOM 1307 C CA . ILE A 1 169 ? -3.647 12.323 -26.641 1.00 95.56 169 ILE A CA 1
ATOM 1308 C C . ILE A 1 169 ? -2.164 12.162 -26.291 1.00 95.56 169 ILE A C 1
ATOM 1310 O O . ILE A 1 169 ? -1.308 12.619 -27.053 1.00 95.56 169 ILE A O 1
ATOM 1314 N N . ALA A 1 170 ? -1.855 11.464 -25.196 1.00 93.31 170 ALA A N 1
ATOM 1315 C CA . ALA A 1 170 ? -0.490 11.190 -24.759 1.00 93.31 170 ALA A CA 1
ATOM 1316 C C . ALA A 1 170 ? 0.286 10.419 -25.833 1.00 93.31 170 ALA A C 1
ATOM 1318 O O . ALA A 1 170 ? 1.387 10.818 -26.214 1.00 93.31 170 ALA A O 1
ATOM 1319 N N . LEU A 1 171 ? -0.313 9.369 -26.407 1.00 95.69 171 LEU A N 1
ATOM 1320 C CA . LEU A 1 171 ? 0.292 8.615 -27.500 1.00 95.69 171 LEU A CA 1
ATOM 1321 C C . LEU A 1 171 ? 0.617 9.520 -28.691 1.00 95.69 171 LEU A C 1
ATOM 1323 O O . LEU A 1 171 ? 1.725 9.435 -29.214 1.00 95.69 171 LEU A O 1
ATOM 1327 N N . ALA A 1 172 ? -0.297 10.403 -29.108 1.00 96.88 172 ALA A N 1
ATOM 1328 C CA . ALA A 1 172 ? -0.053 11.318 -30.222 1.00 96.88 172 ALA A CA 1
ATOM 1329 C C . ALA A 1 172 ? 1.130 12.269 -29.951 1.00 96.88 172 ALA A C 1
ATOM 1331 O O . ALA A 1 172 ? 1.987 12.446 -30.819 1.00 96.88 172 ALA A O 1
ATOM 1332 N N . GLN A 1 173 ? 1.215 12.831 -28.743 1.00 97.25 173 GLN A N 1
ATOM 1333 C CA . GLN A 1 173 ? 2.309 13.720 -28.332 1.00 97.25 173 GLN A CA 1
ATOM 1334 C C . GLN A 1 173 ? 3.656 12.984 -28.290 1.00 97.25 173 GLN A C 1
ATOM 1336 O O . GLN A 1 173 ? 4.632 13.416 -28.909 1.00 97.25 173 GLN A O 1
ATOM 1341 N N . ILE A 1 174 ? 3.696 11.825 -27.632 1.00 97.19 174 ILE A N 1
ATOM 1342 C CA . ILE A 1 174 ? 4.901 10.996 -27.510 1.00 97.19 174 ILE A CA 1
ATOM 1343 C C . ILE A 1 174 ? 5.361 10.514 -28.885 1.00 97.19 174 ILE A C 1
ATOM 1345 O O . ILE A 1 174 ? 6.558 10.500 -29.178 1.00 97.19 174 ILE A O 1
ATOM 1349 N N . TRP A 1 175 ? 4.424 10.146 -29.761 1.00 97.62 175 TRP A N 1
ATOM 1350 C CA . TRP A 1 175 ? 4.742 9.690 -31.108 1.00 97.62 175 TRP A CA 1
ATOM 1351 C C . TRP A 1 175 ? 5.475 10.763 -31.911 1.00 97.62 175 TRP A C 1
ATOM 1353 O O . TRP A 1 175 ? 6.457 10.457 -32.586 1.00 97.62 175 TRP A O 1
ATOM 1363 N N . LEU A 1 176 ? 5.056 12.026 -31.805 1.00 97.81 176 LEU A N 1
ATOM 1364 C CA . LEU A 1 176 ? 5.736 13.146 -32.459 1.00 97.81 176 LEU A CA 1
ATOM 1365 C C . LEU A 1 176 ? 7.139 13.396 -31.889 1.00 97.81 176 LEU A C 1
ATOM 1367 O O . LEU A 1 176 ? 8.058 13.684 -32.657 1.00 97.81 176 LEU A O 1
ATOM 1371 N N . ALA A 1 177 ? 7.320 13.229 -30.577 1.00 97.75 177 ALA A N 1
ATOM 1372 C CA . ALA A 1 177 ? 8.611 13.388 -29.906 1.00 97.75 177 ALA A CA 1
ATOM 1373 C C . ALA A 1 177 ? 9.595 12.232 -30.183 1.00 97.75 177 ALA A C 1
ATOM 1375 O O . ALA A 1 177 ? 10.814 12.389 -30.062 1.00 97.75 177 ALA A O 1
ATOM 1376 N N . LEU A 1 178 ? 9.103 11.054 -30.576 1.00 97.88 178 LEU A N 1
ATOM 1377 C CA . LEU A 1 178 ? 9.953 9.911 -30.885 1.00 97.88 178 LEU A CA 1
ATOM 1378 C C . LEU A 1 178 ? 10.760 10.097 -32.176 1.00 97.88 178 LEU A C 1
ATOM 1380 O O . LEU A 1 178 ? 10.254 10.490 -33.235 1.00 97.88 178 LEU A O 1
ATOM 1384 N N . SER A 1 179 ? 12.022 9.653 -32.121 1.00 98.06 179 SER A N 1
ATOM 1385 C CA . SER A 1 179 ? 12.870 9.579 -33.313 1.00 98.06 179 SER A CA 1
ATOM 1386 C C . SER A 1 179 ? 12.185 8.765 -34.429 1.00 98.06 179 SER A C 1
ATOM 1388 O O . SER A 1 179 ? 11.542 7.747 -34.139 1.00 98.06 179 SER A O 1
ATOM 1390 N N . PRO A 1 180 ? 12.346 9.137 -35.714 1.00 98.19 180 PRO A N 1
ATOM 1391 C CA . PRO A 1 180 ? 11.725 8.409 -36.826 1.00 98.19 180 PRO A CA 1
ATOM 1392 C C . PRO A 1 180 ? 12.064 6.911 -36.840 1.00 98.19 180 PRO A C 1
ATOM 1394 O O . PRO A 1 180 ? 11.223 6.074 -37.162 1.00 98.19 180 PRO A O 1
ATOM 1397 N N . LYS A 1 181 ? 13.284 6.551 -36.415 1.00 97.81 181 LYS A N 1
ATOM 1398 C CA . LYS A 1 181 ? 13.722 5.155 -36.289 1.00 97.81 181 LYS A CA 1
ATOM 1399 C C . LYS A 1 181 ? 12.929 4.390 -35.224 1.00 97.81 181 LYS A C 1
ATOM 1401 O O . LYS A 1 181 ? 12.563 3.240 -35.459 1.00 97.81 181 LYS A O 1
ATOM 1406 N N . HIS A 1 182 ? 12.664 5.011 -34.072 1.00 98.12 182 HIS A N 1
ATOM 1407 C CA . HIS A 1 182 ? 11.860 4.408 -33.003 1.00 98.12 182 HIS A CA 1
ATOM 1408 C C . HIS A 1 182 ? 10.386 4.283 -33.400 1.00 98.12 182 HIS A C 1
ATOM 1410 O O . HIS A 1 182 ? 9.789 3.238 -33.163 1.00 98.12 182 HIS A O 1
ATOM 1416 N N . ARG A 1 183 ? 9.819 5.296 -34.068 1.00 98.31 183 ARG A N 1
ATOM 1417 C CA . ARG A 1 183 ? 8.459 5.200 -34.620 1.00 98.31 183 ARG A CA 1
ATOM 1418 C C . ARG A 1 183 ? 8.327 4.034 -35.589 1.00 98.31 183 ARG A C 1
ATOM 1420 O O . ARG A 1 183 ? 7.429 3.214 -35.436 1.00 98.31 183 ARG A O 1
ATOM 1427 N N . ARG A 1 184 ? 9.257 3.909 -36.543 1.00 97.88 184 ARG A N 1
ATOM 1428 C CA . ARG A 1 184 ? 9.211 2.852 -37.562 1.00 97.88 184 ARG A CA 1
ATOM 1429 C C . ARG A 1 184 ? 9.237 1.450 -36.954 1.00 97.88 184 ARG A C 1
ATOM 1431 O O . ARG A 1 184 ? 8.405 0.632 -37.318 1.00 97.88 184 ARG A O 1
ATOM 1438 N N . ILE A 1 185 ? 10.143 1.174 -36.010 1.00 97.69 185 ILE A N 1
ATOM 1439 C CA . ILE A 1 185 ? 10.216 -0.161 -35.389 1.00 97.69 185 ILE A CA 1
ATOM 1440 C C . ILE A 1 185 ? 8.966 -0.490 -34.560 1.00 97.69 185 ILE A C 1
ATOM 1442 O O . ILE A 1 185 ? 8.525 -1.634 -34.570 1.00 97.69 185 ILE A O 1
ATOM 1446 N N . LEU A 1 186 ? 8.383 0.497 -33.866 1.00 96.56 186 LEU A N 1
ATOM 1447 C CA . LEU A 1 186 ? 7.148 0.305 -33.100 1.00 96.56 186 LEU A CA 1
ATOM 1448 C C . LEU A 1 186 ? 5.934 0.114 -34.018 1.00 96.56 186 LEU A C 1
ATOM 1450 O O . LEU A 1 186 ? 5.090 -0.718 -33.715 1.00 96.56 186 LEU A O 1
ATOM 1454 N N . THR A 1 187 ? 5.884 0.829 -35.147 1.00 97.12 187 THR A N 1
ATOM 1455 C CA . THR A 1 187 ? 4.829 0.677 -36.167 1.00 97.12 187 THR A CA 1
ATOM 1456 C C . THR A 1 187 ? 4.851 -0.729 -36.749 1.00 97.12 187 THR A C 1
ATOM 1458 O O . THR A 1 187 ? 3.852 -1.429 -36.687 1.00 97.12 187 THR A O 1
ATOM 1461 N N . VAL A 1 188 ? 6.018 -1.183 -37.220 1.00 97.56 188 VAL A N 1
ATOM 1462 C CA . VAL A 1 188 ? 6.150 -2.521 -37.816 1.00 97.56 188 VAL A CA 1
ATOM 1463 C C . VAL A 1 188 ? 5.834 -3.620 -36.800 1.00 97.56 188 VAL A C 1
ATOM 1465 O O . VAL A 1 188 ? 5.230 -4.629 -37.150 1.00 97.56 188 VAL A O 1
ATOM 1468 N N . LEU A 1 189 ? 6.199 -3.429 -35.527 1.00 95.25 189 LEU A N 1
ATOM 1469 C CA . LEU A 1 189 ? 5.830 -4.373 -34.474 1.00 95.25 189 LEU A CA 1
ATOM 1470 C C . LEU A 1 189 ? 4.311 -4.425 -34.243 1.00 95.25 189 LEU A C 1
ATOM 1472 O O . LEU A 1 189 ? 3.790 -5.511 -34.020 1.00 95.25 189 LEU A O 1
ATOM 1476 N N . ALA A 1 190 ? 3.623 -3.282 -34.303 1.00 93.75 190 ALA A N 1
ATOM 1477 C CA . ALA A 1 190 ? 2.168 -3.207 -34.172 1.00 93.75 190 ALA A CA 1
ATOM 1478 C C . ALA A 1 190 ? 1.424 -3.783 -35.391 1.00 93.75 190 ALA A C 1
ATOM 1480 O O . ALA A 1 190 ? 0.300 -4.240 -35.249 1.00 93.75 190 ALA A O 1
ATOM 1481 N N . GLU A 1 191 ? 2.038 -3.768 -36.577 1.00 96.38 191 GLU A N 1
ATOM 1482 C CA . GLU A 1 191 ? 1.469 -4.361 -37.796 1.00 96.38 191 GLU A CA 1
ATOM 1483 C C . GLU A 1 191 ? 1.639 -5.885 -37.854 1.00 96.38 191 GLU A C 1
ATOM 1485 O O . GLU A 1 191 ? 0.790 -6.574 -38.411 1.00 96.38 191 GLU A O 1
ATOM 1490 N N . CYS A 1 192 ? 2.749 -6.415 -37.325 1.00 93.44 192 CYS A N 1
ATOM 1491 C CA . CYS A 1 192 ? 3.096 -7.830 -37.480 1.00 93.44 192 CYS A CA 1
ATOM 1492 C C . CYS A 1 192 ? 2.602 -8.732 -36.339 1.00 93.44 192 CYS A C 1
ATOM 1494 O O . CYS A 1 192 ? 2.576 -9.944 -36.534 1.00 93.44 192 CYS A O 1
ATOM 1496 N N . ASP A 1 193 ? 2.301 -8.188 -35.152 1.00 82.50 193 ASP A N 1
ATOM 1497 C CA . ASP A 1 193 ? 1.984 -8.899 -33.891 1.00 82.50 193 ASP A CA 1
ATOM 1498 C C . ASP A 1 193 ? 3.037 -9.932 -33.392 1.00 82.50 193 ASP A C 1
ATOM 1500 O O . ASP A 1 193 ? 3.069 -10.264 -32.203 1.00 82.50 193 ASP A O 1
ATOM 1504 N N . ASP A 1 194 ? 3.966 -10.391 -34.244 1.00 90.00 194 ASP A N 1
ATOM 1505 C CA . ASP A 1 194 ? 5.141 -11.209 -33.930 1.00 90.00 194 ASP A CA 1
ATOM 1506 C C . ASP A 1 194 ? 6.443 -10.421 -34.156 1.00 90.00 194 ASP A C 1
ATOM 1508 O O . ASP A 1 194 ? 6.699 -9.790 -35.187 1.00 90.00 194 ASP A O 1
ATOM 1512 N N . ARG A 1 195 ? 7.337 -10.526 -33.172 1.00 92.00 195 ARG A N 1
ATOM 1513 C CA . ARG A 1 195 ? 8.682 -9.961 -33.192 1.00 92.00 195 ARG A CA 1
ATOM 1514 C C . ARG A 1 195 ? 9.518 -10.496 -34.355 1.00 92.00 195 ARG A C 1
ATOM 1516 O O . ARG A 1 195 ? 10.270 -9.728 -34.946 1.00 92.00 195 ARG A O 1
ATOM 1523 N N . ARG A 1 196 ? 9.416 -11.791 -34.675 1.00 93.19 196 ARG A N 1
ATOM 1524 C CA . ARG A 1 196 ? 10.194 -12.396 -35.774 1.00 93.19 196 ARG A CA 1
ATOM 1525 C C . ARG A 1 196 ? 9.750 -11.879 -37.136 1.00 93.19 196 ARG A C 1
ATOM 1527 O O . ARG A 1 196 ? 10.572 -11.733 -38.038 1.00 93.19 196 ARG A O 1
ATOM 1534 N N . ASP A 1 197 ? 8.472 -11.574 -37.275 1.00 94.81 197 ASP A N 1
ATOM 1535 C CA . ASP A 1 197 ? 7.908 -11.059 -38.518 1.00 94.81 197 ASP A CA 1
ATOM 1536 C C . ASP A 1 197 ? 8.290 -9.593 -38.696 1.00 94.81 197 ASP A C 1
ATOM 1538 O O . ASP A 1 197 ? 8.773 -9.206 -39.761 1.00 94.81 197 ASP A O 1
ATOM 1542 N N . ALA A 1 198 ? 8.257 -8.823 -37.606 1.00 96.56 198 ALA A N 1
ATOM 1543 C CA . ALA A 1 198 ? 8.774 -7.462 -37.579 1.00 96.56 198 ALA A CA 1
ATOM 1544 C C . ALA A 1 198 ? 10.287 -7.380 -37.876 1.00 96.56 198 ALA A C 1
ATOM 1546 O O . ALA A 1 198 ? 10.738 -6.467 -38.572 1.00 96.56 198 ALA A O 1
ATOM 1547 N N . GLU A 1 199 ? 11.080 -8.340 -37.384 1.00 97.12 199 GLU A N 1
ATOM 1548 C CA . GLU A 1 199 ? 12.512 -8.469 -37.699 1.00 97.12 199 GLU A CA 1
ATOM 1549 C C . GLU A 1 199 ? 12.743 -8.646 -39.204 1.00 97.12 199 GLU A C 1
ATOM 1551 O O . GLU A 1 199 ? 13.552 -7.923 -39.799 1.00 97.12 199 GLU A O 1
ATOM 1556 N N . ARG A 1 200 ? 11.984 -9.559 -39.826 1.00 97.12 200 ARG A N 1
ATOM 1557 C CA . ARG A 1 200 ? 12.039 -9.825 -41.270 1.00 97.12 200 ARG A CA 1
ATOM 1558 C C . ARG A 1 200 ? 11.600 -8.611 -42.087 1.00 97.12 200 ARG A C 1
ATOM 1560 O O . ARG A 1 200 ? 12.300 -8.236 -43.023 1.00 97.12 200 ARG A O 1
ATOM 1567 N N . ALA A 1 201 ? 10.505 -7.957 -41.703 1.00 97.62 201 ALA A N 1
ATOM 1568 C CA . ALA A 1 201 ? 9.988 -6.769 -42.384 1.00 97.62 201 ALA A CA 1
ATOM 1569 C C . ALA A 1 201 ? 10.963 -5.576 -42.330 1.00 97.62 201 ALA A C 1
ATOM 1571 O O . ALA A 1 201 ? 11.071 -4.805 -43.283 1.00 97.62 201 ALA A O 1
ATOM 1572 N N . MET A 1 202 ? 11.717 -5.438 -41.235 1.00 97.62 202 MET A N 1
ATOM 1573 C CA . MET A 1 202 ? 12.734 -4.391 -41.080 1.00 97.62 202 MET A CA 1
ATOM 1574 C C . MET A 1 202 ? 14.097 -4.758 -41.680 1.00 97.62 202 MET A C 1
ATOM 1576 O O . MET A 1 202 ? 14.985 -3.902 -41.695 1.00 97.62 202 MET A O 1
ATOM 1580 N N . ASN A 1 203 ? 14.269 -5.998 -42.154 1.00 97.56 203 ASN A N 1
ATOM 1581 C CA . ASN A 1 203 ? 15.536 -6.551 -42.634 1.00 97.56 203 ASN A CA 1
ATOM 1582 C C . ASN A 1 203 ? 16.691 -6.329 -41.635 1.00 97.56 203 ASN A C 1
ATOM 1584 O O . ASN A 1 203 ? 17.763 -5.828 -41.981 1.00 97.56 203 ASN A O 1
ATOM 1588 N N . MET A 1 204 ? 16.441 -6.631 -40.358 1.00 97.62 204 MET A N 1
ATOM 1589 C CA . MET A 1 204 ? 17.420 -6.485 -39.279 1.00 97.62 204 MET A CA 1
ATOM 1590 C C . MET A 1 204 ? 17.770 -7.839 -38.676 1.00 97.62 204 MET A C 1
ATOM 1592 O O . MET A 1 204 ? 16.912 -8.697 -38.504 1.00 97.62 204 MET A O 1
ATOM 1596 N N . ASP A 1 205 ? 19.025 -7.988 -38.258 1.00 97.12 205 ASP A N 1
ATOM 1597 C CA . ASP A 1 205 ? 19.421 -9.088 -37.383 1.00 97.12 205 ASP A CA 1
ATOM 1598 C C . ASP A 1 205 ? 18.669 -9.025 -36.035 1.00 97.12 205 ASP A C 1
ATOM 1600 O O . ASP A 1 205 ? 18.456 -7.940 -35.476 1.00 97.12 205 ASP A O 1
ATOM 1604 N N . THR A 1 206 ? 18.326 -10.189 -35.477 1.00 95.50 206 THR A N 1
ATOM 1605 C CA . THR A 1 206 ? 17.569 -10.342 -34.224 1.00 95.50 206 THR A CA 1
ATOM 1606 C C . THR A 1 206 ? 18.199 -9.591 -33.048 1.00 95.50 206 THR A C 1
ATOM 1608 O O . THR A 1 206 ? 17.488 -8.961 -32.252 1.00 95.50 206 THR A O 1
ATOM 1611 N N . ALA A 1 207 ? 19.531 -9.598 -32.909 1.00 94.88 207 ALA A N 1
ATOM 1612 C CA . ALA A 1 207 ? 20.199 -8.882 -31.821 1.00 94.88 207 ALA A CA 1
ATOM 1613 C C . ALA A 1 207 ? 20.108 -7.363 -32.022 1.00 94.88 207 ALA A C 1
ATOM 1615 O O . ALA A 1 207 ? 19.860 -6.609 -31.072 1.00 94.88 207 ALA A O 1
ATOM 1616 N N . THR A 1 208 ? 20.244 -6.908 -33.269 1.00 96.69 208 THR A N 1
ATOM 1617 C CA . THR A 1 208 ? 20.097 -5.493 -33.622 1.00 96.69 208 THR A CA 1
ATOM 1618 C C . THR A 1 208 ? 18.674 -5.005 -33.381 1.00 96.69 208 THR A C 1
ATOM 1620 O O . THR A 1 208 ? 18.497 -3.995 -32.693 1.00 96.69 208 THR A O 1
ATOM 1623 N N . PHE A 1 209 ? 17.670 -5.737 -33.862 1.00 96.25 209 PHE A N 1
ATOM 1624 C CA . PHE A 1 209 ? 16.260 -5.429 -33.632 1.00 96.25 209 PHE A CA 1
ATOM 1625 C C . PHE A 1 209 ? 15.948 -5.366 -32.136 1.00 96.25 209 PHE A C 1
ATOM 1627 O O . PHE A 1 209 ? 15.384 -4.386 -31.652 1.00 96.25 209 PHE A O 1
ATOM 1634 N N . THR A 1 210 ? 16.418 -6.354 -31.369 1.00 94.50 210 THR A N 1
ATOM 1635 C CA . THR A 1 210 ? 16.236 -6.408 -29.915 1.00 94.50 210 THR A CA 1
ATOM 1636 C C . THR A 1 210 ? 16.794 -5.187 -29.199 1.00 94.50 210 THR A C 1
ATOM 1638 O O . THR A 1 210 ? 16.125 -4.615 -28.333 1.00 94.50 210 THR A O 1
ATOM 1641 N N . ARG A 1 211 ? 18.003 -4.761 -29.570 1.00 96.00 211 ARG A N 1
ATOM 1642 C CA . ARG A 1 211 ? 18.640 -3.569 -29.006 1.00 96.00 211 ARG A CA 1
ATOM 1643 C C . ARG A 1 211 ? 17.875 -2.295 -29.369 1.00 96.00 211 ARG A C 1
ATOM 1645 O O . ARG A 1 211 ? 17.641 -1.467 -28.490 1.00 96.00 211 ARG A O 1
ATOM 1652 N N . VAL A 1 212 ? 17.475 -2.140 -30.634 1.00 96.56 212 VAL A N 1
ATOM 1653 C CA . VAL A 1 212 ? 16.740 -0.953 -31.107 1.00 96.56 212 VAL A CA 1
ATOM 1654 C C . VAL A 1 212 ? 15.357 -0.877 -30.460 1.00 96.56 212 VAL A C 1
ATOM 1656 O O . VAL A 1 212 ? 14.992 0.184 -29.964 1.00 96.56 212 VAL A O 1
ATOM 1659 N N . LEU A 1 213 ? 14.627 -1.990 -30.372 1.00 95.62 213 LEU A N 1
ATOM 1660 C CA . LEU A 1 213 ? 13.323 -2.056 -29.713 1.00 95.62 213 LEU A CA 1
ATOM 1661 C C . LEU A 1 213 ? 13.431 -1.745 -28.216 1.00 95.62 213 LEU A C 1
ATOM 1663 O O . LEU A 1 213 ? 12.638 -0.973 -27.682 1.00 95.62 213 LEU A O 1
ATOM 1667 N N . GLY A 1 214 ? 14.442 -2.295 -27.537 1.00 94.38 214 GLY A N 1
ATOM 1668 C CA . GLY A 1 214 ? 14.704 -1.976 -26.133 1.00 94.38 214 GLY A CA 1
ATOM 1669 C C . GLY A 1 214 ? 14.996 -0.488 -25.911 1.00 94.38 214 GLY A C 1
ATOM 1670 O O . GLY A 1 214 ? 14.522 0.092 -24.937 1.00 94.38 214 GLY A O 1
ATOM 1671 N N . SER A 1 215 ? 15.733 0.147 -26.827 1.00 96.31 215 SER A N 1
ATOM 1672 C CA . SER A 1 215 ? 15.987 1.592 -26.803 1.00 96.31 215 SER A CA 1
ATOM 1673 C C . SER A 1 215 ? 14.717 2.403 -27.069 1.00 96.31 215 SER A C 1
ATOM 1675 O O . SER A 1 215 ? 14.417 3.325 -26.315 1.00 96.31 215 SER A O 1
ATOM 1677 N N . ALA A 1 216 ? 13.936 2.033 -28.088 1.00 96.19 216 ALA A N 1
ATOM 1678 C CA . ALA A 1 216 ? 12.674 2.688 -28.421 1.00 96.19 216 ALA A CA 1
ATOM 1679 C C . ALA A 1 216 ? 11.701 2.665 -27.233 1.00 96.19 216 ALA A C 1
ATOM 1681 O O . ALA A 1 216 ? 11.146 3.700 -26.878 1.00 96.19 216 ALA A O 1
ATOM 1682 N N . ARG A 1 217 ? 11.573 1.517 -26.553 1.00 95.00 217 ARG A N 1
ATOM 1683 C CA . ARG A 1 217 ? 10.741 1.368 -25.347 1.00 95.00 217 ARG A CA 1
ATOM 1684 C C . ARG A 1 217 ? 11.215 2.210 -24.182 1.00 95.00 217 ARG A C 1
ATOM 1686 O O . ARG A 1 217 ? 10.388 2.771 -23.481 1.00 95.00 217 ARG A O 1
ATOM 1693 N N . LYS A 1 218 ? 12.530 2.311 -23.977 1.00 94.19 218 LYS A N 1
ATOM 1694 C CA . LYS A 1 218 ? 13.096 3.172 -22.933 1.00 94.19 218 LYS A CA 1
ATOM 1695 C C . LYS A 1 218 ? 12.741 4.633 -23.154 1.00 94.19 218 LYS A C 1
ATOM 1697 O O . LYS A 1 218 ? 12.331 5.290 -22.207 1.00 94.19 218 LYS A O 1
ATOM 1702 N N . VAL A 1 219 ? 12.879 5.113 -24.389 1.00 96.38 219 VAL A N 1
ATOM 1703 C CA . VAL A 1 219 ? 12.545 6.500 -24.732 1.00 96.38 219 VAL A CA 1
ATOM 1704 C C . VAL A 1 219 ? 11.040 6.736 -24.634 1.00 96.38 219 VAL A C 1
ATOM 1706 O O . VAL A 1 219 ? 10.635 7.701 -24.003 1.00 96.38 219 VAL A O 1
ATOM 1709 N N . PHE A 1 220 ? 10.216 5.836 -25.180 1.00 95.69 220 PHE A N 1
ATOM 1710 C CA . PHE A 1 220 ? 8.759 5.924 -25.053 1.00 95.69 220 PHE A CA 1
ATOM 1711 C C . PHE A 1 220 ? 8.326 5.964 -23.583 1.00 95.69 220 PHE A C 1
ATOM 1713 O O . PHE A 1 220 ? 7.562 6.833 -23.193 1.00 95.69 220 PHE A O 1
ATOM 1720 N N . PHE A 1 221 ? 8.859 5.063 -22.754 1.00 93.94 221 PHE A N 1
ATOM 1721 C CA . PHE A 1 221 ? 8.548 4.991 -21.327 1.00 93.94 221 PHE A CA 1
ATOM 1722 C C . PHE A 1 221 ? 8.991 6.243 -20.560 1.00 93.94 221 PHE A C 1
ATOM 1724 O O . PHE A 1 221 ? 8.287 6.685 -19.662 1.00 93.94 221 PHE A O 1
ATOM 1731 N N . ALA A 1 222 ? 10.146 6.818 -20.908 1.00 93.69 222 ALA A N 1
ATOM 1732 C CA . ALA A 1 222 ? 10.611 8.060 -20.299 1.00 93.69 222 ALA A CA 1
ATOM 1733 C C . ALA A 1 222 ? 9.694 9.245 -20.639 1.00 93.69 222 ALA A C 1
ATOM 1735 O O . ALA A 1 222 ? 9.378 10.020 -19.748 1.00 93.69 222 ALA A O 1
ATOM 1736 N N . LEU A 1 223 ? 9.243 9.348 -21.894 1.00 95.38 223 LEU A N 1
ATOM 1737 C CA . LEU A 1 223 ? 8.297 10.383 -22.327 1.00 95.38 223 LEU A CA 1
ATOM 1738 C C . LEU A 1 223 ? 6.901 10.176 -21.721 1.00 95.38 223 LEU A C 1
ATOM 1740 O O . LEU A 1 223 ? 6.248 11.137 -21.342 1.00 95.38 223 LEU A O 1
ATOM 1744 N N . TRP A 1 224 ? 6.457 8.924 -21.586 1.00 94.88 224 TRP A N 1
ATOM 1745 C CA . TRP A 1 224 ? 5.176 8.589 -20.953 1.00 94.88 224 TRP A CA 1
ATOM 1746 C C . TRP A 1 224 ? 5.104 9.026 -19.486 1.00 94.88 224 TRP A C 1
ATOM 1748 O O . TRP A 1 224 ? 4.038 9.372 -18.995 1.00 94.88 224 TRP A O 1
ATOM 1758 N N . HIS A 1 225 ? 6.240 9.011 -18.790 1.00 92.50 225 HIS A N 1
ATOM 1759 C CA . HIS A 1 225 ? 6.354 9.406 -17.387 1.00 92.50 225 HIS A CA 1
ATOM 1760 C C . HIS A 1 225 ? 7.112 10.727 -17.213 1.00 92.50 225 HIS A C 1
ATOM 1762 O O . HIS A 1 225 ? 7.755 10.939 -16.183 1.00 92.50 225 HIS A O 1
ATOM 1768 N N . GLU A 1 226 ? 7.095 11.608 -18.215 1.00 92.56 226 GLU A N 1
ATOM 1769 C CA . GLU A 1 226 ? 7.716 12.924 -18.087 1.00 92.56 226 GLU A CA 1
ATOM 1770 C C . GLU A 1 226 ? 7.056 13.703 -16.932 1.00 92.56 226 GLU A C 1
ATOM 1772 O O . GLU A 1 226 ? 5.842 13.878 -16.897 1.00 92.56 226 GLU A O 1
ATOM 1777 N N . GLY A 1 227 ? 7.857 14.128 -15.949 1.00 88.31 227 GLY A N 1
ATOM 1778 C CA . GLY A 1 227 ? 7.375 14.778 -14.720 1.00 88.31 227 GLY A CA 1
ATOM 1779 C C . GLY A 1 227 ? 7.171 13.840 -13.522 1.00 88.31 227 GLY A C 1
ATOM 1780 O O . GLY A 1 227 ? 7.013 14.316 -12.399 1.00 88.31 227 GLY A O 1
ATOM 1781 N N . GLU A 1 228 ? 7.264 12.524 -13.713 1.00 89.25 228 GLU A N 1
ATOM 1782 C CA . GLU A 1 228 ? 7.166 11.527 -12.645 1.00 89.25 228 GLU A CA 1
ATOM 1783 C C . GLU A 1 228 ? 8.483 10.753 -12.465 1.00 89.25 228 GLU A C 1
ATOM 1785 O O . GLU A 1 228 ? 9.319 10.669 -13.363 1.00 89.25 228 GLU A O 1
ATOM 1790 N N . THR A 1 229 ? 8.688 10.144 -11.291 1.00 80.75 229 THR A N 1
ATOM 1791 C CA . THR A 1 229 ? 9.760 9.149 -11.099 1.00 80.75 229 THR A CA 1
ATOM 1792 C C . THR A 1 229 ? 9.168 7.749 -11.266 1.00 80.75 229 THR A C 1
ATOM 1794 O O . THR A 1 229 ? 8.607 7.207 -10.307 1.00 80.75 229 THR A O 1
ATOM 1797 N N . PRO A 1 230 ? 9.256 7.129 -12.457 1.00 77.12 230 PRO A N 1
ATOM 1798 C CA . PRO A 1 230 ? 8.633 5.835 -12.682 1.00 77.12 230 PRO A CA 1
ATOM 1799 C C . PRO A 1 230 ? 9.299 4.748 -11.833 1.00 77.12 230 PRO A C 1
ATOM 1801 O O . PRO A 1 230 ? 10.523 4.666 -11.733 1.00 77.12 230 PRO A O 1
ATOM 1804 N N . SER A 1 231 ? 8.490 3.856 -11.255 1.00 72.38 231 SER A N 1
ATOM 1805 C CA . SER A 1 231 ? 8.995 2.822 -10.345 1.00 72.38 231 SER A CA 1
ATOM 1806 C C . SER A 1 231 ? 9.851 1.768 -11.058 1.00 72.38 231 SER A C 1
ATOM 1808 O O . SER A 1 231 ? 10.964 1.482 -10.613 1.00 72.38 231 SER A O 1
ATOM 1810 N N . LYS A 1 232 ? 9.351 1.178 -12.157 1.00 79.25 232 LYS A N 1
ATOM 1811 C CA . LYS A 1 232 ? 10.059 0.231 -13.042 1.00 79.25 232 LYS A CA 1
ATOM 1812 C C . LYS A 1 232 ? 9.430 0.213 -14.434 1.00 79.25 232 LYS A C 1
ATOM 1814 O O . LYS A 1 232 ? 8.217 0.315 -14.567 1.00 79.25 232 LYS A O 1
ATOM 1819 N N . MET A 1 233 ? 10.261 -0.026 -15.447 1.00 81.06 233 MET A N 1
ATOM 1820 C CA . MET A 1 233 ? 9.817 -0.303 -16.817 1.00 81.06 233 MET A CA 1
ATOM 1821 C C . MET A 1 233 ? 8.881 -1.512 -16.868 1.00 81.06 233 MET A C 1
ATOM 1823 O O . MET A 1 233 ? 9.061 -2.463 -16.094 1.00 81.06 233 MET A O 1
ATOM 1827 N N . TRP A 1 234 ? 7.943 -1.512 -17.819 1.00 73.81 234 TRP A N 1
ATOM 1828 C CA . TRP A 1 234 ? 7.141 -2.693 -18.129 1.00 73.81 234 TRP A CA 1
ATOM 1829 C C . TRP A 1 234 ? 8.041 -3.924 -18.298 1.00 73.81 234 TRP A C 1
ATOM 1831 O O . TRP A 1 234 ? 9.124 -3.861 -18.890 1.00 73.81 234 TRP A O 1
ATOM 1841 N N . GLY A 1 235 ? 7.619 -5.049 -17.716 1.00 72.00 235 GLY A N 1
ATOM 1842 C CA . GLY A 1 235 ? 8.339 -6.310 -17.870 1.00 72.00 235 GLY A CA 1
ATOM 1843 C C . GLY A 1 235 ? 8.439 -6.715 -19.344 1.00 72.00 235 GLY A C 1
ATOM 1844 O O . GLY A 1 235 ? 7.668 -6.243 -20.170 1.00 72.00 235 GLY A O 1
ATOM 1845 N N . TYR A 1 236 ? 9.384 -7.604 -19.667 1.00 68.31 236 TYR A N 1
ATOM 1846 C CA . TYR A 1 236 ? 9.524 -8.178 -21.013 1.00 68.31 236 TYR A CA 1
ATOM 1847 C C . TYR A 1 236 ? 8.174 -8.612 -21.589 1.00 68.31 236 TYR A C 1
ATOM 1849 O O . TYR A 1 236 ? 7.400 -9.217 -20.841 1.00 68.31 236 TYR A O 1
ATOM 1857 N N . ASP A 1 237 ? 7.947 -8.365 -22.889 1.00 59.41 237 ASP A N 1
ATOM 1858 C CA . ASP A 1 237 ? 6.764 -8.868 -23.593 1.00 59.41 237 ASP A CA 1
ATOM 1859 C C . ASP A 1 237 ? 6.621 -10.341 -23.282 1.00 59.41 237 ASP A C 1
ATOM 1861 O O . ASP A 1 237 ? 7.485 -11.170 -23.592 1.00 59.41 237 ASP A O 1
ATOM 1865 N N . ARG A 1 238 ? 5.532 -10.659 -22.608 1.00 58.16 238 ARG A N 1
ATOM 1866 C CA . ARG A 1 238 ? 5.108 -12.033 -22.487 1.00 58.16 238 ARG A CA 1
ATOM 1867 C C . ARG A 1 238 ? 4.056 -12.191 -23.552 1.00 58.16 238 ARG A C 1
ATOM 1869 O O . ARG A 1 238 ? 3.060 -11.481 -23.521 1.00 58.16 238 ARG A O 1
ATOM 1876 N N . ILE A 1 239 ? 4.315 -13.105 -24.478 1.00 52.53 239 ILE A N 1
ATOM 1877 C CA . ILE A 1 239 ? 3.324 -13.572 -25.442 1.00 52.53 239 ILE A CA 1
ATOM 1878 C C . ILE A 1 239 ? 2.037 -13.854 -24.653 1.00 52.53 239 ILE A C 1
ATOM 1880 O O . ILE A 1 239 ? 2.077 -14.578 -23.647 1.00 52.53 239 ILE A O 1
ATOM 1884 N N . ALA A 1 240 ? 0.946 -13.198 -25.057 1.00 43.75 240 ALA A N 1
ATOM 1885 C CA . ALA A 1 240 ? -0.307 -13.067 -24.310 1.00 43.75 240 ALA A CA 1
ATOM 1886 C C . ALA A 1 240 ? -0.907 -14.415 -23.856 1.00 43.75 240 ALA A C 1
ATOM 1888 O O . ALA A 1 240 ? -1.614 -14.483 -22.854 1.00 43.75 240 ALA A O 1
ATOM 1889 N N . GLU A 1 241 ? -0.527 -15.524 -24.492 1.00 45.81 241 GLU A N 1
ATOM 1890 C CA . GLU A 1 241 ? -0.959 -16.880 -24.135 1.00 45.81 241 GLU A CA 1
ATOM 1891 C C . GLU A 1 241 ? -0.450 -17.391 -22.779 1.00 45.81 241 GLU A C 1
ATOM 1893 O O . GLU A 1 241 ? -0.902 -18.422 -22.278 1.00 45.81 241 GLU A O 1
ATOM 1898 N N . ARG A 1 242 ? 0.493 -16.697 -22.134 1.00 46.75 242 ARG A N 1
ATOM 1899 C CA . ARG A 1 242 ? 0.975 -17.074 -20.799 1.00 46.75 242 ARG A CA 1
ATOM 1900 C C . ARG A 1 242 ? 0.863 -15.915 -19.824 1.00 46.75 242 ARG A C 1
ATOM 1902 O O . ARG A 1 242 ? 1.848 -15.533 -19.184 1.00 46.75 242 ARG A O 1
ATOM 1909 N N . HIS A 1 243 ? -0.370 -15.468 -19.576 1.00 45.25 243 HIS A N 1
ATOM 1910 C CA . HIS A 1 243 ? -0.757 -15.027 -18.235 1.00 45.25 243 HIS A CA 1
ATOM 1911 C C . HIS A 1 243 ? -0.572 -16.204 -17.268 1.00 45.25 243 HIS A C 1
ATOM 1913 O O . HIS A 1 243 ? -1.511 -16.862 -16.828 1.00 45.25 243 HIS A O 1
ATOM 1919 N N . GLN A 1 244 ? 0.683 -16.507 -16.933 1.00 50.16 244 GLN A N 1
ATOM 1920 C CA . GLN A 1 244 ? 1.015 -17.321 -15.785 1.00 50.16 244 GLN A CA 1
ATOM 1921 C C . GLN A 1 244 ? 0.452 -16.572 -14.588 1.00 50.16 244 GLN A C 1
ATOM 1923 O O . GLN A 1 244 ? 1.078 -15.639 -14.082 1.00 50.16 244 GLN A O 1
ATOM 1928 N N . ASN A 1 245 ? -0.754 -16.978 -14.179 1.00 52.75 245 ASN A N 1
ATOM 1929 C CA . ASN A 1 245 ? -1.389 -16.643 -12.917 1.00 52.75 245 ASN A CA 1
ATOM 1930 C C . ASN A 1 245 ? -0.273 -16.478 -11.879 1.00 52.75 245 ASN A C 1
ATOM 1932 O O . ASN A 1 245 ? 0.602 -17.345 -11.801 1.00 52.75 245 ASN A O 1
ATOM 1936 N N . VAL A 1 246 ? -0.225 -15.375 -11.132 1.00 59.00 246 VAL A N 1
ATOM 1937 C CA . VAL A 1 246 ? 0.850 -15.132 -10.150 1.00 59.00 246 VAL A CA 1
ATOM 1938 C C . VAL A 1 246 ? 1.024 -16.356 -9.238 1.00 59.00 246 VAL A C 1
ATOM 1940 O O . VAL A 1 246 ? 2.149 -16.740 -8.911 1.00 59.00 246 VAL A O 1
ATOM 1943 N N . MET A 1 247 ? -0.072 -17.073 -8.972 1.00 61.16 247 MET A N 1
ATOM 1944 C CA . MET A 1 247 ? -0.079 -18.354 -8.273 1.00 61.16 247 MET A CA 1
ATOM 1945 C C . MET A 1 247 ? 0.688 -19.465 -8.994 1.00 61.16 247 MET A C 1
ATOM 1947 O O . MET A 1 247 ? 1.362 -20.245 -8.338 1.00 61.16 247 MET A O 1
ATOM 1951 N N . SER A 1 248 ? 0.658 -19.548 -10.323 1.00 66.88 248 SER A N 1
ATOM 1952 C CA . SER A 1 248 ? 1.479 -20.484 -11.104 1.00 66.88 248 SER A CA 1
ATOM 1953 C C . SER A 1 248 ? 2.982 -20.196 -10.975 1.00 66.88 248 SER A C 1
ATOM 1955 O O . SER A 1 248 ? 3.758 -21.134 -10.802 1.00 66.88 248 SER A O 1
ATOM 1957 N N . LEU A 1 249 ? 3.404 -18.924 -10.941 1.00 67.88 249 LEU A N 1
ATOM 1958 C CA . LEU A 1 249 ? 4.801 -18.547 -10.692 1.00 67.88 249 LEU A CA 1
ATOM 1959 C C . LEU A 1 249 ? 5.220 -18.846 -9.249 1.00 67.88 249 LEU A C 1
ATOM 1961 O O . LEU A 1 249 ? 6.318 -19.359 -9.023 1.00 67.88 249 LEU A O 1
ATOM 1965 N N . VAL A 1 250 ? 4.349 -18.576 -8.274 1.00 72.19 250 VAL A N 1
ATOM 1966 C CA . VAL A 1 250 ? 4.567 -18.937 -6.864 1.00 72.19 250 VAL A CA 1
ATOM 1967 C C . VAL A 1 250 ? 4.647 -20.458 -6.702 1.00 72.19 250 VAL A C 1
ATOM 1969 O O . VAL A 1 250 ? 5.590 -20.953 -6.087 1.00 72.19 250 VAL A O 1
ATOM 1972 N N . ARG A 1 251 ? 3.739 -21.222 -7.326 1.00 79.06 251 ARG A N 1
ATOM 1973 C CA . ARG A 1 251 ? 3.759 -22.695 -7.356 1.00 79.06 251 ARG A CA 1
ATOM 1974 C C . ARG A 1 251 ? 5.024 -23.220 -8.027 1.00 79.06 251 ARG A C 1
ATOM 1976 O O . ARG A 1 251 ? 5.640 -24.144 -7.506 1.00 79.06 251 ARG A O 1
ATOM 1983 N N . LEU A 1 252 ? 5.466 -22.612 -9.128 1.00 77.62 252 LEU A N 1
ATOM 1984 C CA . LEU A 1 252 ? 6.708 -22.979 -9.808 1.00 77.62 252 LEU A CA 1
ATOM 1985 C C . LEU A 1 252 ? 7.931 -22.701 -8.925 1.00 77.62 252 LEU A C 1
ATOM 1987 O O . LEU A 1 252 ? 8.825 -23.543 -8.836 1.00 77.62 252 LEU A O 1
ATOM 1991 N N . ARG A 1 253 ? 7.967 -21.556 -8.231 1.00 80.12 253 ARG A N 1
ATOM 1992 C CA . ARG A 1 253 ? 9.018 -21.226 -7.254 1.00 80.12 253 ARG A CA 1
ATOM 1993 C C . ARG A 1 253 ? 9.018 -22.206 -6.083 1.00 80.12 253 ARG A C 1
ATOM 1995 O O . ARG A 1 253 ? 10.084 -22.715 -5.749 1.00 80.12 253 ARG A O 1
ATOM 2002 N N . LYS A 1 254 ? 7.847 -22.537 -5.527 1.00 81.50 254 LYS A N 1
ATOM 2003 C CA . LYS A 1 254 ? 7.684 -23.535 -4.458 1.00 81.50 254 LYS A CA 1
ATOM 2004 C C . LYS A 1 254 ? 8.143 -24.921 -4.923 1.00 81.50 254 LYS A C 1
ATOM 2006 O O . LYS A 1 254 ? 8.945 -25.547 -4.243 1.00 81.50 254 LYS A O 1
ATOM 2011 N N . ARG A 1 255 ? 7.748 -25.360 -6.125 1.00 83.69 255 ARG A N 1
ATOM 2012 C CA . ARG A 1 255 ? 8.178 -26.635 -6.729 1.00 83.69 255 ARG A CA 1
ATOM 2013 C C . ARG A 1 255 ? 9.693 -26.676 -6.955 1.00 83.69 255 ARG A C 1
ATOM 2015 O O . ARG A 1 255 ? 10.327 -27.676 -6.640 1.00 83.69 255 ARG A O 1
ATOM 2022 N N . ARG A 1 256 ? 10.298 -25.587 -7.443 1.00 83.56 256 ARG A N 1
ATOM 2023 C CA . ARG A 1 256 ? 11.763 -25.473 -7.583 1.00 83.56 256 ARG A CA 1
ATOM 2024 C C . ARG A 1 256 ? 12.472 -25.487 -6.228 1.00 83.56 256 ARG A C 1
ATOM 2026 O O . ARG A 1 256 ? 13.515 -26.118 -6.118 1.00 83.56 256 ARG A O 1
ATOM 2033 N N . ALA A 1 257 ? 11.921 -24.828 -5.209 1.00 79.62 257 ALA A N 1
ATOM 2034 C CA . ALA A 1 257 ? 12.467 -24.846 -3.853 1.00 79.62 257 ALA A CA 1
ATOM 2035 C C . ALA A 1 257 ? 12.414 -26.255 -3.239 1.00 79.62 257 ALA A C 1
ATOM 2037 O O . ALA A 1 257 ? 13.416 -26.719 -2.705 1.00 79.62 257 ALA A O 1
ATOM 2038 N N . LEU A 1 258 ? 11.294 -26.966 -3.400 1.00 82.25 258 LEU A N 1
ATOM 2039 C CA . LEU A 1 258 ? 11.150 -28.361 -2.976 1.00 82.25 258 LEU A CA 1
ATOM 2040 C C . LEU A 1 258 ? 12.116 -29.286 -3.720 1.00 82.25 258 LEU A C 1
ATOM 2042 O O . LEU A 1 258 ? 12.788 -30.083 -3.080 1.00 82.25 258 LEU A O 1
ATOM 2046 N N . LYS A 1 259 ? 12.262 -29.132 -5.045 1.00 84.38 259 LYS A N 1
ATOM 2047 C CA . LYS A 1 259 ? 13.226 -29.914 -5.837 1.00 84.38 259 LYS A CA 1
ATOM 2048 C C . LYS A 1 259 ? 14.670 -29.681 -5.376 1.00 84.38 259 LYS A C 1
ATOM 2050 O O . LYS A 1 259 ? 15.423 -30.638 -5.292 1.00 84.38 259 LYS A O 1
ATOM 2055 N N . ARG A 1 260 ? 15.039 -28.439 -5.033 1.00 76.12 260 ARG A N 1
ATOM 2056 C CA . ARG A 1 260 ? 16.363 -28.106 -4.466 1.00 76.12 260 ARG A CA 1
ATOM 2057 C C . ARG A 1 260 ? 16.577 -28.711 -3.079 1.00 76.12 260 ARG A C 1
ATOM 2059 O O . ARG A 1 260 ? 17.662 -29.207 -2.801 1.00 76.12 260 ARG A O 1
ATOM 2066 N N . LYS A 1 261 ? 15.542 -28.684 -2.230 1.00 79.25 261 LYS A N 1
ATOM 2067 C CA . LYS A 1 261 ? 15.565 -29.320 -0.905 1.00 79.25 261 LYS A CA 1
ATOM 2068 C C . LYS A 1 261 ? 15.731 -30.838 -1.033 1.00 79.25 261 LYS A C 1
ATOM 2070 O O . LYS A 1 261 ? 16.559 -31.408 -0.339 1.00 79.25 261 LYS A O 1
ATOM 2075 N N . ALA A 1 262 ? 15.003 -31.460 -1.961 1.00 81.44 262 ALA A N 1
ATOM 2076 C CA . ALA A 1 262 ? 15.095 -32.890 -2.254 1.00 81.44 262 ALA A CA 1
ATOM 2077 C C . ALA A 1 262 ? 16.451 -33.283 -2.858 1.00 81.44 262 ALA A C 1
ATOM 2079 O O . ALA A 1 262 ? 16.976 -34.340 -2.542 1.00 81.44 262 ALA A O 1
ATOM 2080 N N . SER A 1 263 ? 17.051 -32.422 -3.683 1.00 83.25 263 SER A N 1
ATOM 2081 C CA . SER A 1 263 ? 18.389 -32.650 -4.234 1.00 83.25 263 SER A CA 1
ATOM 2082 C C . SER A 1 263 ? 19.524 -32.318 -3.255 1.00 83.25 263 SER A C 1
ATOM 2084 O O . SER A 1 263 ? 20.674 -32.290 -3.678 1.00 83.25 263 SER A O 1
ATOM 2086 N N . GLY A 1 264 ? 19.229 -31.970 -1.994 1.00 79.56 264 GLY A N 1
ATOM 2087 C CA . GLY A 1 264 ? 20.238 -31.586 -0.997 1.00 79.56 264 GLY A CA 1
ATOM 2088 C C . GLY A 1 264 ? 21.023 -30.311 -1.339 1.00 79.56 264 GLY A C 1
ATOM 2089 O O . GLY A 1 264 ? 22.022 -30.002 -0.695 1.00 79.56 264 GLY A O 1
ATOM 2090 N N . VAL A 1 265 ? 20.587 -29.543 -2.346 1.00 66.62 265 VAL A N 1
ATOM 2091 C CA . VAL A 1 265 ? 21.282 -28.326 -2.777 1.00 66.62 265 VAL A CA 1
ATOM 2092 C C . VAL A 1 265 ? 20.855 -27.198 -1.850 1.00 66.62 265 VAL A C 1
ATOM 2094 O O . VAL A 1 265 ? 19.834 -26.536 -2.063 1.00 66.62 265 VAL A O 1
ATOM 2097 N N . VAL A 1 266 ? 21.648 -26.986 -0.800 1.00 64.50 266 VAL A N 1
ATOM 2098 C CA . VAL A 1 266 ? 21.503 -25.838 0.096 1.00 64.50 266 VAL A CA 1
ATOM 2099 C C . VAL A 1 266 ? 21.645 -24.564 -0.746 1.00 64.50 266 VAL A C 1
ATOM 2101 O O . VAL A 1 266 ? 22.651 -24.401 -1.446 1.00 64.50 266 VAL A O 1
ATOM 2104 N N . PRO A 1 267 ? 20.656 -23.649 -0.746 1.00 53.84 267 PRO A N 1
ATOM 2105 C CA . PRO A 1 267 ? 20.825 -22.374 -1.419 1.00 53.84 267 PRO A CA 1
ATOM 2106 C C . PRO A 1 267 ? 22.015 -21.662 -0.776 1.00 53.84 267 PRO A C 1
ATOM 2108 O O . PRO A 1 267 ? 22.007 -21.425 0.430 1.00 53.84 267 PRO A O 1
ATOM 2111 N N . ARG A 1 268 ? 23.028 -21.305 -1.575 1.00 56.09 268 ARG A N 1
ATOM 2112 C CA . ARG A 1 268 ? 24.075 -20.376 -1.137 1.00 56.09 268 ARG A CA 1
ATOM 2113 C C . ARG A 1 268 ? 23.387 -19.061 -0.758 1.00 56.09 268 ARG A C 1
ATOM 2115 O O . ARG A 1 268 ? 23.051 -18.256 -1.623 1.00 56.09 268 ARG A O 1
ATOM 2122 N N . LYS A 1 269 ? 23.093 -18.878 0.531 1.00 46.09 269 LYS A N 1
ATOM 2123 C CA . LYS A 1 269 ? 22.729 -17.581 1.099 1.00 46.09 269 LYS A CA 1
ATOM 2124 C C . LYS A 1 269 ? 23.983 -16.716 1.000 1.00 46.09 269 LYS A C 1
ATOM 2126 O O . LYS A 1 269 ? 24.942 -16.952 1.723 1.00 46.09 269 LYS A O 1
ATOM 2131 N N . GLY A 1 270 ? 23.969 -15.745 0.094 1.00 53.56 270 GLY A N 1
ATOM 2132 C CA . GLY A 1 270 ? 25.002 -14.715 0.006 1.00 53.56 270 GLY A CA 1
ATOM 2133 C C . GLY A 1 270 ? 25.747 -14.668 -1.323 1.00 53.56 270 GLY A C 1
ATOM 2134 O O . GLY A 1 270 ? 25.688 -15.587 -2.144 1.00 53.56 270 GLY A O 1
ATOM 2135 N N . ARG A 1 271 ? 26.460 -13.549 -1.520 1.00 56.22 271 ARG A N 1
ATOM 2136 C CA . ARG A 1 271 ? 27.541 -13.464 -2.507 1.00 56.22 271 ARG A CA 1
ATOM 2137 C C . ARG A 1 271 ? 28.500 -14.643 -2.270 1.00 56.22 271 ARG A C 1
ATOM 2139 O O . ARG A 1 271 ? 28.664 -15.039 -1.115 1.00 56.22 271 ARG A O 1
ATOM 2146 N N . PRO A 1 272 ? 29.121 -15.203 -3.325 1.00 58.78 272 PRO A N 1
ATOM 2147 C CA . PRO A 1 272 ? 30.189 -16.182 -3.158 1.00 58.78 272 PRO A CA 1
ATOM 2148 C C . PRO A 1 272 ? 31.172 -15.690 -2.087 1.00 58.78 272 PRO A C 1
ATOM 2150 O O . PRO A 1 272 ? 31.440 -14.481 -2.064 1.00 58.78 272 PRO A O 1
ATOM 2153 N N . PRO A 1 273 ? 31.677 -16.568 -1.199 1.00 60.94 273 PRO A N 1
ATOM 2154 C CA . PRO A 1 273 ? 32.693 -16.164 -0.240 1.00 60.94 273 PRO A CA 1
ATOM 2155 C C . PRO A 1 273 ? 33.815 -15.470 -1.008 1.00 60.94 273 PRO A C 1
ATOM 2157 O O . PRO A 1 273 ? 34.229 -15.933 -2.076 1.00 60.94 273 PRO A O 1
ATOM 2160 N N . VAL A 1 274 ? 34.228 -14.307 -0.507 1.00 65.81 274 VAL A N 1
ATOM 2161 C CA . VAL A 1 274 ? 35.330 -13.549 -1.093 1.00 65.81 274 VAL A CA 1
ATOM 2162 C C . VAL A 1 274 ? 36.519 -14.506 -1.158 1.00 65.81 274 VAL A C 1
ATOM 2164 O O . VAL A 1 274 ? 36.926 -15.021 -0.122 1.00 65.81 274 VAL A O 1
ATOM 2167 N N . LYS A 1 275 ? 37.021 -14.792 -2.368 1.00 73.94 275 LYS A N 1
ATOM 2168 C CA . LYS A 1 275 ? 38.139 -15.725 -2.573 1.00 73.94 275 LYS A CA 1
ATOM 2169 C C . LYS A 1 275 ? 39.296 -15.264 -1.697 1.00 73.94 275 LYS A C 1
ATOM 2171 O O . LYS A 1 275 ? 39.755 -14.141 -1.898 1.00 73.94 275 LYS A O 1
ATOM 2176 N N . ASP A 1 276 ? 39.693 -16.067 -0.715 1.00 81.75 276 ASP A N 1
ATOM 2177 C CA . ASP A 1 276 ? 40.811 -15.724 0.154 1.00 81.75 276 ASP A CA 1
ATOM 2178 C C . ASP A 1 276 ? 42.094 -15.698 -0.685 1.00 81.75 276 ASP A C 1
ATOM 2180 O O . ASP A 1 276 ? 42.342 -16.612 -1.471 1.00 81.75 276 ASP A O 1
ATOM 2184 N N . LEU A 1 277 ? 42.841 -14.599 -0.588 1.00 84.00 277 LEU A N 1
ATOM 2185 C CA . LEU A 1 277 ? 44.102 -14.420 -1.314 1.00 84.00 277 LEU A CA 1
ATOM 2186 C C . LEU A 1 277 ? 45.302 -14.748 -0.419 1.00 84.00 277 LEU A C 1
ATOM 2188 O O . LEU A 1 277 ? 46.431 -14.603 -0.870 1.00 84.00 277 LEU A O 1
ATOM 2192 N N . GLY A 1 278 ? 45.070 -15.116 0.850 1.00 87.12 278 GLY A N 1
ATOM 2193 C CA . GLY A 1 278 ? 46.125 -15.276 1.855 1.00 87.12 278 GLY A CA 1
ATOM 2194 C C . GLY A 1 278 ? 46.797 -13.957 2.254 1.00 87.12 278 GLY A C 1
ATOM 2195 O O . GLY A 1 278 ? 47.740 -13.964 3.033 1.00 87.12 278 GLY A O 1
ATOM 2196 N N . VAL A 1 279 ? 46.312 -12.829 1.722 1.00 88.81 279 VAL A N 1
ATOM 2197 C CA . VAL A 1 279 ? 46.885 -11.491 1.882 1.00 88.81 279 VAL A CA 1
ATOM 2198 C C . VAL A 1 279 ? 45.784 -10.494 2.233 1.00 88.81 279 VAL A C 1
ATOM 2200 O O . VAL A 1 279 ? 44.687 -10.500 1.654 1.00 88.81 279 VAL A O 1
ATOM 2203 N N . SER A 1 280 ? 46.084 -9.633 3.206 1.00 91.31 280 SER A N 1
ATOM 2204 C CA . SER A 1 280 ? 45.165 -8.605 3.696 1.00 91.31 280 SER A CA 1
ATOM 2205 C C . SER A 1 280 ? 44.958 -7.485 2.667 1.00 91.31 280 SER A C 1
ATOM 2207 O O . SER A 1 280 ? 45.829 -7.176 1.856 1.00 91.31 280 SER A O 1
ATOM 2209 N N . ASN A 1 281 ? 43.800 -6.817 2.707 1.00 92.12 281 ASN A N 1
ATOM 2210 C CA . ASN A 1 281 ? 43.534 -5.693 1.801 1.00 92.12 281 ASN A CA 1
ATOM 2211 C C . ASN A 1 281 ? 44.503 -4.514 2.034 1.00 92.12 281 ASN A C 1
ATOM 2213 O O . ASN A 1 281 ? 44.840 -3.809 1.086 1.00 92.12 281 ASN A O 1
ATOM 2217 N N . SER A 1 282 ? 44.961 -4.307 3.273 1.00 90.75 282 SER A N 1
ATOM 2218 C CA . SER A 1 282 ? 45.968 -3.297 3.627 1.00 90.75 282 SER A CA 1
ATOM 2219 C C . SER A 1 282 ? 47.334 -3.598 3.020 1.00 90.75 282 SER A C 1
ATOM 2221 O O . SER A 1 282 ? 48.001 -2.684 2.550 1.00 90.75 282 SER A O 1
ATOM 2223 N N . GLU A 1 283 ? 47.732 -4.869 2.968 1.00 92.75 283 GLU A N 1
ATOM 2224 C CA . GLU A 1 283 ? 48.987 -5.270 2.330 1.00 92.75 283 GLU A CA 1
ATOM 2225 C C . GLU A 1 283 ? 48.918 -5.104 0.805 1.00 92.75 283 GLU A C 1
ATOM 2227 O O . GLU A 1 283 ? 49.853 -4.581 0.202 1.00 92.75 283 GLU A O 1
ATOM 2232 N N . LEU A 1 284 ? 47.783 -5.439 0.178 1.00 93.44 284 LEU A N 1
ATOM 2233 C CA . LEU A 1 284 ? 47.566 -5.159 -1.249 1.00 93.44 284 LEU A CA 1
ATOM 2234 C C . LEU A 1 284 ? 47.633 -3.658 -1.560 1.00 93.44 284 LEU A C 1
ATOM 2236 O O . LEU A 1 284 ? 48.172 -3.269 -2.596 1.00 93.44 284 LEU A O 1
ATOM 2240 N N . LEU A 1 285 ? 47.100 -2.814 -0.670 1.00 95.50 285 LEU A N 1
ATOM 2241 C CA . LEU A 1 285 ? 47.212 -1.362 -0.792 1.00 95.50 285 LEU A CA 1
ATOM 2242 C C . LEU A 1 285 ? 48.669 -0.900 -0.659 1.00 95.50 285 LEU A C 1
ATOM 2244 O O . LEU A 1 285 ? 49.109 -0.109 -1.484 1.00 95.50 285 LEU A O 1
ATOM 2248 N N . ALA A 1 286 ? 49.422 -1.423 0.312 1.00 94.31 286 ALA A N 1
ATOM 2249 C CA . ALA A 1 286 ? 50.829 -1.074 0.511 1.00 94.31 286 ALA A CA 1
ATOM 2250 C C . ALA A 1 286 ? 51.701 -1.460 -0.697 1.00 94.31 286 ALA A C 1
ATOM 2252 O O . ALA A 1 286 ? 52.513 -0.656 -1.147 1.00 94.31 286 ALA A O 1
ATOM 2253 N N . ARG A 1 287 ? 51.495 -2.649 -1.282 1.00 94.31 287 ARG A N 1
ATOM 2254 C CA . ARG A 1 287 ? 52.206 -3.070 -2.504 1.00 94.31 287 ARG A CA 1
ATOM 2255 C C . ARG A 1 287 ? 51.847 -2.213 -3.717 1.00 94.31 287 ARG A C 1
ATOM 2257 O O . ARG A 1 287 ? 52.716 -1.876 -4.517 1.00 94.31 287 ARG A O 1
ATOM 2264 N N . TYR A 1 288 ? 50.579 -1.819 -3.835 1.00 95.25 288 TYR A N 1
ATOM 2265 C CA . TYR A 1 288 ? 50.151 -0.885 -4.873 1.00 95.25 288 TYR A CA 1
ATOM 2266 C C . TYR A 1 288 ? 50.779 0.508 -4.689 1.00 95.25 288 TYR A C 1
ATOM 2268 O O . TYR A 1 288 ? 51.260 1.097 -5.653 1.00 95.25 288 TYR A O 1
ATOM 2276 N N . GLU A 1 289 ? 50.818 1.028 -3.457 1.00 94.00 289 GLU A N 1
ATOM 2277 C CA . GLU A 1 289 ? 51.479 2.299 -3.116 1.00 94.00 289 GLU A CA 1
ATOM 2278 C C . GLU A 1 289 ? 53.002 2.237 -3.343 1.00 94.00 289 GLU A C 1
ATOM 2280 O O . GLU A 1 289 ? 53.593 3.232 -3.752 1.00 94.00 289 GLU A O 1
ATOM 2285 N N . ALA A 1 290 ? 53.618 1.059 -3.194 1.00 93.50 290 ALA A N 1
ATOM 2286 C CA . ALA A 1 290 ? 55.016 0.795 -3.545 1.00 93.50 290 ALA A CA 1
ATOM 2287 C C . ALA A 1 290 ? 55.281 0.695 -5.066 1.00 93.50 290 ALA A C 1
ATOM 2289 O O . ALA A 1 290 ? 56.413 0.451 -5.481 1.00 93.50 290 ALA A O 1
ATOM 2290 N N . GLY A 1 291 ? 54.258 0.890 -5.909 1.00 94.31 291 GLY A N 1
ATOM 2291 C CA . GLY A 1 291 ? 54.387 0.971 -7.367 1.00 94.31 291 GLY A CA 1
ATOM 2292 C C . GLY A 1 291 ? 54.051 -0.315 -8.125 1.00 94.31 291 GLY A C 1
ATOM 2293 O O . GLY A 1 291 ? 54.211 -0.366 -9.348 1.00 94.31 291 GLY A O 1
ATOM 2294 N N . GLU A 1 292 ? 53.560 -1.364 -7.458 1.00 94.50 292 GLU A N 1
ATOM 2295 C CA . GLU A 1 292 ? 53.117 -2.566 -8.164 1.00 94.50 292 GLU A CA 1
ATOM 2296 C C . GLU A 1 292 ? 51.803 -2.337 -8.916 1.00 94.50 292 GLU A C 1
ATOM 2298 O O . GLU A 1 292 ? 50.805 -1.854 -8.381 1.00 94.50 292 GLU A O 1
ATOM 2303 N N . THR A 1 293 ? 51.768 -2.732 -10.191 1.00 96.31 293 THR A N 1
ATOM 2304 C CA . THR A 1 293 ? 50.559 -2.573 -11.007 1.00 96.31 293 THR A CA 1
ATO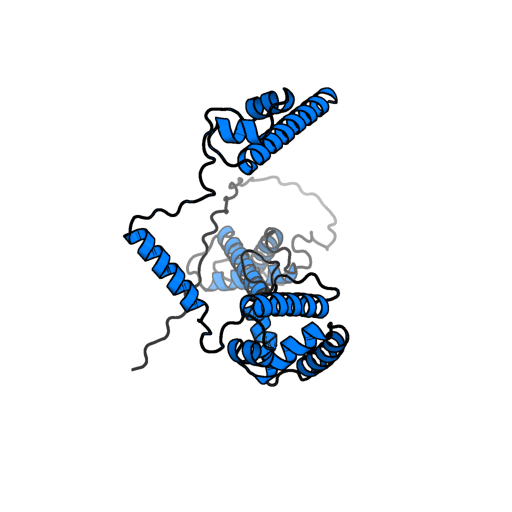M 2305 C C . THR A 1 293 ? 49.491 -3.607 -10.642 1.00 96.31 293 THR A C 1
ATOM 2307 O O . THR A 1 293 ? 49.792 -4.766 -10.352 1.00 96.31 293 THR A O 1
ATOM 2310 N N . TYR A 1 294 ? 48.210 -3.240 -10.784 1.00 95.62 294 TYR A N 1
ATOM 2311 C CA . TYR A 1 294 ? 47.080 -4.161 -10.582 1.00 95.62 294 TYR A CA 1
ATOM 2312 C C . TYR A 1 294 ? 47.188 -5.458 -11.397 1.00 95.62 294 TYR A C 1
ATOM 2314 O O . TYR A 1 294 ? 46.703 -6.500 -10.969 1.00 95.62 294 TYR A O 1
ATOM 2322 N N . LYS A 1 295 ? 47.806 -5.396 -12.585 1.00 95.19 295 LYS A N 1
ATOM 2323 C CA . LYS A 1 295 ? 48.017 -6.559 -13.455 1.00 95.19 295 LYS A CA 1
ATOM 2324 C C . LYS A 1 295 ? 49.026 -7.536 -12.845 1.00 95.19 295 LYS A C 1
ATOM 2326 O O . LYS A 1 295 ? 48.776 -8.735 -12.880 1.00 95.19 295 LYS A O 1
ATOM 2331 N N . LYS A 1 296 ? 50.122 -7.020 -12.279 1.00 94.75 296 LYS A N 1
ATOM 2332 C CA . LYS A 1 296 ? 51.167 -7.821 -11.628 1.00 94.75 296 LYS A CA 1
ATOM 2333 C C . LYS A 1 296 ? 50.608 -8.544 -10.398 1.00 94.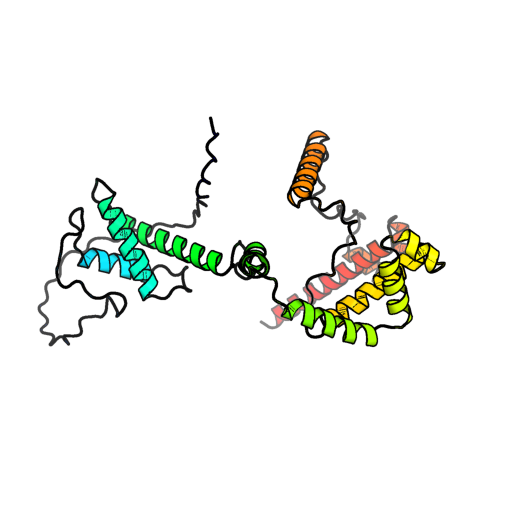75 296 LYS A C 1
ATOM 2335 O O . LYS A 1 296 ? 50.697 -9.763 -10.330 1.00 94.75 296 LYS A O 1
ATOM 2340 N N . LEU A 1 297 ? 49.908 -7.814 -9.526 1.00 93.69 297 LEU A N 1
ATOM 2341 C CA . LEU A 1 297 ? 49.226 -8.378 -8.354 1.00 93.69 297 LEU A CA 1
ATOM 2342 C C . LEU A 1 297 ? 48.177 -9.434 -8.749 1.00 93.69 297 LEU A C 1
ATOM 2344 O O . LEU A 1 297 ? 48.110 -10.512 -8.170 1.00 93.69 297 LEU A O 1
ATOM 2348 N N . ALA A 1 298 ? 47.367 -9.167 -9.776 1.00 94.00 298 ALA A N 1
ATOM 2349 C CA . ALA A 1 298 ? 46.363 -10.122 -10.250 1.00 94.00 298 ALA A CA 1
ATOM 2350 C C . ALA A 1 298 ? 46.985 -11.432 -10.768 1.00 94.00 298 ALA A C 1
ATOM 2352 O O . ALA A 1 298 ? 46.436 -12.509 -10.531 1.00 94.00 298 ALA A O 1
ATOM 2353 N N . GLN A 1 299 ? 48.129 -11.336 -11.451 1.00 94.19 299 GLN A N 1
ATOM 2354 C CA . GLN A 1 299 ? 48.870 -12.489 -11.955 1.00 94.19 299 GLN A CA 1
ATOM 2355 C C . GLN A 1 299 ? 49.517 -13.295 -10.820 1.00 94.19 299 GLN A C 1
ATOM 2357 O O . GLN A 1 299 ? 49.404 -14.517 -10.827 1.00 94.19 299 GLN A O 1
ATOM 2362 N N . GLU A 1 300 ? 50.128 -12.625 -9.839 1.00 93.56 300 GLU A N 1
ATOM 2363 C CA . GLU A 1 300 ? 50.754 -13.255 -8.666 1.00 93.56 300 GLU A CA 1
ATOM 2364 C C . GLU A 1 300 ? 49.742 -14.057 -7.836 1.00 93.56 300 GLU A C 1
ATOM 2366 O O . GLU A 1 300 ? 49.991 -15.209 -7.492 1.00 93.56 300 GLU A O 1
ATOM 2371 N N . PHE A 1 301 ? 48.555 -13.494 -7.588 1.00 91.31 301 PHE A N 1
ATOM 2372 C CA . PHE A 1 301 ? 47.514 -14.143 -6.781 1.00 91.31 301 PHE A CA 1
ATOM 2373 C C . PHE A 1 301 ? 46.533 -15.012 -7.590 1.00 91.31 301 PHE A C 1
ATOM 2375 O O . PHE A 1 301 ? 45.563 -15.537 -7.034 1.00 91.31 301 PHE A O 1
ATOM 2382 N N . GLY A 1 302 ? 46.732 -15.160 -8.905 1.00 90.44 302 GLY A N 1
ATOM 2383 C CA . GLY A 1 302 ? 45.871 -15.982 -9.764 1.00 90.44 302 GLY A CA 1
ATOM 2384 C C . GLY A 1 302 ? 44.395 -15.557 -9.735 1.00 90.44 302 GLY A C 1
ATOM 2385 O O . GLY A 1 302 ? 43.488 -16.392 -9.596 1.00 90.44 302 GLY A O 1
ATOM 2386 N N . VAL A 1 303 ? 44.137 -14.247 -9.804 1.00 91.44 303 VAL A N 1
ATOM 2387 C CA . VAL A 1 303 ? 42.788 -13.658 -9.751 1.00 91.44 303 VAL A CA 1
ATOM 2388 C C . VAL A 1 303 ? 42.562 -12.589 -10.812 1.00 91.44 303 VAL A C 1
ATOM 2390 O O . VAL A 1 303 ? 43.475 -12.166 -11.511 1.00 91.44 303 VAL A O 1
ATOM 2393 N N . SER A 1 304 ? 41.308 -12.159 -10.973 1.00 91.88 304 SER A N 1
ATOM 2394 C CA . SER A 1 304 ? 40.984 -11.093 -11.914 1.00 91.88 304 SER A CA 1
ATOM 2395 C C . SER A 1 304 ? 41.525 -9.746 -11.430 1.00 91.88 304 SER A C 1
ATOM 2397 O O . SER A 1 304 ? 41.504 -9.432 -10.239 1.00 91.88 304 SER A O 1
ATOM 2399 N N . ARG A 1 305 ? 41.928 -8.898 -12.383 1.00 94.12 305 ARG A N 1
ATOM 2400 C CA . ARG A 1 305 ? 42.325 -7.505 -12.119 1.00 94.12 305 ARG A CA 1
ATOM 2401 C C . ARG A 1 305 ? 41.251 -6.735 -11.344 1.00 94.12 305 ARG A C 1
ATOM 2403 O O . ARG A 1 305 ? 41.589 -6.007 -10.421 1.00 94.12 305 ARG A O 1
ATOM 2410 N N . SER A 1 306 ? 39.977 -6.937 -11.691 1.00 91.25 306 SER A N 1
ATOM 2411 C CA . SER A 1 306 ? 38.844 -6.287 -11.021 1.00 91.25 306 SER A CA 1
ATOM 2412 C C . SER A 1 306 ? 38.795 -6.594 -9.523 1.00 91.25 306 SER A C 1
ATOM 2414 O O . SER A 1 306 ? 38.556 -5.696 -8.729 1.00 91.25 306 SER A O 1
ATOM 2416 N N . LEU A 1 307 ? 39.097 -7.835 -9.121 1.00 90.06 307 LEU A N 1
ATOM 2417 C CA . LEU A 1 307 ? 39.082 -8.233 -7.715 1.00 90.06 307 LEU A CA 1
ATOM 2418 C C . LEU A 1 307 ? 40.173 -7.513 -6.909 1.00 90.06 307 LEU A C 1
ATOM 2420 O O . LEU A 1 307 ? 39.936 -7.137 -5.763 1.00 90.06 307 LEU A O 1
ATOM 2424 N N . ILE A 1 308 ? 41.359 -7.322 -7.497 1.00 93.81 308 ILE A N 1
ATOM 2425 C CA . ILE A 1 308 ? 42.444 -6.562 -6.864 1.00 93.81 308 ILE A CA 1
ATOM 2426 C C . ILE A 1 308 ? 42.056 -5.084 -6.748 1.00 93.81 308 ILE A C 1
ATOM 2428 O O . ILE A 1 308 ? 42.235 -4.502 -5.682 1.00 93.81 308 ILE A O 1
ATOM 2432 N N . THR A 1 309 ? 41.485 -4.492 -7.802 1.00 94.44 309 THR A N 1
ATOM 2433 C CA . THR A 1 309 ? 41.010 -3.100 -7.780 1.00 94.44 309 THR A CA 1
ATOM 2434 C C . THR A 1 309 ? 39.977 -2.879 -6.672 1.00 94.44 309 THR A C 1
ATOM 2436 O O . THR A 1 309 ? 40.207 -2.036 -5.806 1.00 94.44 309 THR A O 1
ATOM 2439 N N . ASP A 1 310 ? 38.929 -3.709 -6.610 1.00 91.50 310 ASP A N 1
ATOM 2440 C CA . ASP A 1 310 ? 37.888 -3.630 -5.575 1.00 91.50 310 ASP A CA 1
ATOM 2441 C C . ASP A 1 310 ? 38.477 -3.722 -4.153 1.00 91.50 310 ASP A C 1
ATOM 2443 O O . ASP A 1 310 ? 38.051 -3.024 -3.230 1.00 91.50 310 ASP A O 1
ATOM 2447 N N . ARG A 1 311 ? 39.471 -4.599 -3.947 1.00 92.31 311 ARG A N 1
ATOM 2448 C CA . ARG A 1 311 ? 40.114 -4.792 -2.637 1.00 92.31 311 ARG A CA 1
ATOM 2449 C C . ARG A 1 311 ? 40.990 -3.613 -2.225 1.00 92.31 311 ARG A C 1
ATOM 2451 O O . ARG A 1 311 ? 40.960 -3.235 -1.054 1.00 92.31 311 ARG A O 1
ATOM 2458 N N . VAL A 1 312 ? 41.735 -3.032 -3.163 1.00 93.88 312 VAL A N 1
ATOM 2459 C CA . VAL A 1 312 ? 42.565 -1.843 -2.923 1.00 93.88 312 VAL A CA 1
ATOM 2460 C C . VAL A 1 312 ? 41.685 -0.627 -2.624 1.00 93.88 312 VAL A C 1
ATOM 2462 O O . VAL A 1 312 ? 41.961 0.107 -1.677 1.00 93.88 312 VAL A O 1
ATOM 2465 N N . GLU A 1 313 ? 40.582 -0.442 -3.352 1.00 93.44 313 GLU A N 1
ATOM 2466 C CA . GLU A 1 313 ? 39.611 0.622 -3.063 1.00 93.44 313 GLU A CA 1
ATOM 2467 C C . GLU A 1 313 ? 38.982 0.453 -1.681 1.00 93.44 313 GLU A C 1
ATOM 2469 O O . GLU A 1 313 ? 38.957 1.394 -0.888 1.00 93.44 313 GLU A O 1
ATOM 2474 N N . LYS A 1 314 ? 38.573 -0.771 -1.332 1.00 90.94 314 LYS A N 1
ATOM 2475 C CA . LYS A 1 314 ? 38.034 -1.069 -0.002 1.00 90.94 314 LYS A CA 1
ATOM 2476 C C . LYS A 1 314 ? 39.041 -0.774 1.116 1.00 90.94 314 LYS A C 1
ATOM 2478 O O . LYS A 1 314 ? 38.642 -0.280 2.170 1.00 90.94 314 LYS A O 1
ATOM 2483 N N . ALA A 1 315 ? 40.328 -1.052 0.899 1.00 92.50 315 ALA A N 1
ATOM 2484 C CA . ALA A 1 315 ? 41.392 -0.705 1.843 1.00 92.50 315 ALA A CA 1
ATOM 2485 C C . ALA A 1 315 ? 41.552 0.814 2.003 1.00 92.50 315 ALA A C 1
ATOM 2487 O O . ALA A 1 315 ? 41.675 1.298 3.127 1.00 92.50 315 ALA A O 1
ATOM 2488 N N . ARG A 1 316 ? 41.494 1.574 0.901 1.00 93.81 316 ARG A N 1
ATOM 2489 C CA . ARG A 1 316 ? 41.551 3.045 0.934 1.00 93.81 316 ARG A CA 1
ATOM 2490 C C . ARG A 1 316 ? 40.382 3.642 1.702 1.00 93.81 316 ARG A C 1
ATOM 2492 O O . ARG A 1 316 ? 40.602 4.478 2.572 1.00 93.81 316 ARG A O 1
ATOM 2499 N N . SER A 1 317 ? 39.159 3.186 1.427 1.00 91.12 317 SER A N 1
ATOM 2500 C CA . SER A 1 317 ? 37.967 3.649 2.146 1.00 91.12 317 SER A CA 1
ATOM 2501 C C . SER A 1 317 ? 38.050 3.339 3.641 1.00 91.12 317 SER A C 1
ATOM 2503 O O . SER A 1 317 ? 37.699 4.185 4.459 1.00 91.12 317 SER A O 1
ATOM 2505 N N . ALA A 1 318 ? 38.559 2.160 4.013 1.00 90.69 318 ALA A N 1
ATOM 2506 C CA . ALA A 1 318 ? 38.763 1.802 5.415 1.00 90.69 318 ALA A CA 1
ATOM 2507 C C . ALA A 1 318 ? 39.813 2.700 6.098 1.00 90.69 318 ALA A C 1
ATOM 2509 O O . ALA A 1 318 ? 39.563 3.192 7.195 1.00 90.69 318 ALA A O 1
ATOM 2510 N N . ARG A 1 319 ? 40.948 2.975 5.436 1.00 92.19 319 ARG A N 1
ATOM 2511 C CA . ARG A 1 319 ? 41.993 3.886 5.943 1.00 92.19 319 ARG A CA 1
ATOM 2512 C C . ARG A 1 319 ? 41.464 5.315 6.121 1.00 92.19 319 ARG A C 1
ATOM 2514 O O . ARG A 1 319 ? 41.735 5.934 7.145 1.00 92.19 319 ARG A O 1
ATOM 2521 N N . ALA A 1 320 ? 40.666 5.809 5.173 1.00 89.00 320 ALA A N 1
ATOM 2522 C CA . ALA A 1 320 ? 40.030 7.125 5.260 1.00 89.00 320 ALA A CA 1
ATOM 2523 C C . ALA A 1 320 ? 39.029 7.219 6.426 1.00 89.00 320 ALA A C 1
ATOM 2525 O O . ALA A 1 320 ? 39.019 8.213 7.146 1.00 89.00 320 ALA A O 1
ATOM 2526 N N . ALA A 1 321 ? 38.233 6.171 6.659 1.00 88.06 321 ALA A N 1
ATOM 2527 C CA . ALA A 1 321 ? 37.279 6.131 7.768 1.00 88.06 321 ALA A CA 1
ATOM 2528 C C . ALA A 1 321 ? 37.967 6.127 9.147 1.00 88.06 321 ALA A C 1
ATOM 2530 O O . ALA A 1 321 ? 37.463 6.734 10.090 1.00 88.06 321 ALA A O 1
ATOM 2531 N N . VAL A 1 322 ? 39.125 5.466 9.267 1.00 89.62 322 VAL A N 1
ATOM 2532 C CA . VAL A 1 322 ? 39.936 5.484 10.497 1.00 89.62 322 VAL A CA 1
ATOM 2533 C C . VAL A 1 322 ? 40.522 6.876 10.743 1.00 89.62 322 VAL A C 1
ATOM 2535 O O . VAL A 1 322 ? 40.407 7.381 11.855 1.00 89.62 322 VAL A O 1
ATOM 2538 N N . ALA A 1 323 ? 41.061 7.529 9.709 1.00 86.38 323 ALA A N 1
ATOM 2539 C CA . ALA A 1 323 ? 41.592 8.890 9.821 1.00 86.38 323 ALA A CA 1
ATOM 2540 C C . ALA A 1 323 ? 40.511 9.923 10.200 1.00 86.38 323 ALA A C 1
ATOM 2542 O O . ALA A 1 323 ? 40.764 10.837 10.975 1.00 86.38 323 ALA A O 1
ATOM 2543 N N . GLN A 1 324 ? 39.282 9.769 9.697 1.00 86.25 324 GLN A N 1
ATOM 2544 C CA . GLN A 1 324 ? 38.160 10.634 10.087 1.00 86.25 324 GLN A CA 1
ATOM 2545 C C . GLN A 1 324 ? 37.742 10.434 11.548 1.00 86.25 324 GLN A C 1
ATOM 2547 O O . GLN A 1 324 ? 37.378 11.399 12.215 1.00 86.25 324 GLN A O 1
ATOM 2552 N N . LYS A 1 325 ? 37.804 9.196 12.058 1.00 84.94 325 LYS A N 1
ATOM 2553 C CA . LYS A 1 325 ? 37.519 8.907 13.468 1.00 84.94 325 LYS A CA 1
ATOM 2554 C C . LYS A 1 325 ? 38.564 9.495 14.411 1.00 84.94 325 LYS A C 1
ATOM 2556 O O . LYS A 1 325 ? 38.169 10.079 15.410 1.00 84.94 325 LYS A O 1
ATOM 2561 N N . SER A 1 326 ? 39.854 9.386 14.087 1.00 81.25 326 SER A N 1
ATOM 2562 C CA . SER A 1 326 ? 40.917 9.940 14.938 1.00 81.25 326 SER A CA 1
ATOM 2563 C C . SER A 1 326 ? 40.844 11.466 15.028 1.00 81.25 326 SER A C 1
ATOM 2565 O O . SER A 1 326 ? 40.948 12.015 16.116 1.00 81.25 326 SER A O 1
ATOM 2567 N N . VAL A 1 327 ? 40.559 12.148 13.911 1.00 84.56 327 VAL A N 1
ATOM 2568 C CA . VAL A 1 327 ? 40.363 13.610 13.903 1.00 84.56 327 VAL A CA 1
ATOM 2569 C C . VAL A 1 327 ? 39.148 14.020 14.744 1.00 84.56 327 VAL A C 1
ATOM 2571 O O . VAL A 1 327 ? 39.207 15.016 15.454 1.00 84.56 327 VAL A O 1
ATOM 2574 N N . ALA A 1 328 ? 38.057 13.246 14.704 1.00 77.94 328 ALA A N 1
ATOM 2575 C CA . ALA A 1 328 ? 36.855 13.531 15.489 1.00 77.94 328 ALA A CA 1
ATOM 2576 C C . ALA A 1 328 ? 37.040 13.311 17.005 1.00 77.94 328 ALA A C 1
ATOM 2578 O O . ALA A 1 328 ? 36.361 13.968 17.796 1.00 77.94 328 ALA A O 1
ATOM 2579 N N . GLU A 1 329 ? 37.925 12.394 17.409 1.00 76.06 329 GLU A N 1
ATOM 2580 C CA . GLU A 1 329 ? 38.262 12.135 18.816 1.00 76.06 329 GLU A CA 1
ATOM 2581 C C . GLU A 1 329 ? 39.239 13.172 19.392 1.00 76.06 329 GLU A C 1
ATOM 2583 O O . GLU A 1 329 ? 39.103 13.516 20.558 1.00 76.06 329 GLU A O 1
ATOM 2588 N N . GLU A 1 330 ? 40.147 13.738 18.590 1.00 77.75 330 GLU A N 1
ATOM 2589 C CA . GLU A 1 330 ? 41.044 14.829 19.024 1.00 77.75 330 GLU A CA 1
ATOM 2590 C C . GLU A 1 330 ? 40.337 16.190 19.169 1.00 77.75 330 GLU A C 1
ATOM 2592 O O . GLU A 1 330 ? 40.828 17.076 19.864 1.00 77.75 330 GLU A O 1
ATOM 2597 N N . THR A 1 331 ? 39.179 16.374 18.529 1.00 76.19 331 THR A N 1
ATOM 2598 C CA . THR A 1 331 ? 38.365 17.604 18.624 1.00 76.19 331 THR A CA 1
ATOM 2599 C C . THR A 1 331 ? 37.318 17.605 19.748 1.00 76.19 331 THR A C 1
ATOM 2601 O O . THR A 1 331 ? 36.501 18.525 19.803 1.00 76.19 331 THR A O 1
ATOM 2604 N N . LYS A 1 332 ? 37.297 16.587 20.616 1.00 63.50 332 LYS A N 1
ATOM 2605 C CA . LYS A 1 332 ? 36.395 16.494 21.777 1.00 63.50 332 LYS A CA 1
ATOM 2606 C C . LYS A 1 332 ? 37.137 16.706 23.086 1.00 63.50 332 LYS A C 1
ATOM 2608 O O . LYS A 1 332 ? 36.517 17.318 23.981 1.00 63.50 332 LYS A O 1
#

Radius of gyration: 34.48 Å; chains: 1; bounding box: 83×60×99 Å

pLDDT: mean 80.68, std 19.0, range [35.81, 98.31]

Secondary structure (DSSP, 8-state):
-PPPPPPPPP--------PPPP-----------------SS---SSTTSSPPPSS--EEETTEEHHHHHHHHHHHHHH-GGGTTS-HHHHHHHHHHHHHHHHHH-SS---HHHHHHHHHHHHHHHHHHHHHHTT--SS-TTS--HHHHHIIIIIS-SS--HHHHHHHHHHHHHHHHHS-HHHHHHHHHHHHHSSHHHHHHHTT--HHHHHHHHHHHHHHHHHHHTTTS--S-PPP----GGG---HHHHHHHHHHHHHHHHHTT-----SS------SS-HHHHHHHHHTT--HHHHHHHTTS-HHHHHHHHHHHHHHHHHHHHHHHHHHT-